Protein AF-W9N817-F1 (afdb_monomer)

InterPro domains:
  IPR001519 Ferritin [PTHR11431] (18-139)
  IPR008331 Ferritin/DPS domain [PF00210] (20-121)
  IPR009078 Ferritin-like superfamily [SSF47240] (18-137)
  IPR012347 Ferritin-like [G3DSA:1.20.1260.10] (14-142)

Foldseek 3Di:
DDDQPLCLVVPPVLQVVVVVVVVVVVVVVVCVVCVVVVHDDDDDDDDDDPDDDDSPPDQPQVVLVVVLVVLVVVLVVLVVVLVVCVVVVPVVSNCCSVVPPNVVSVLVNVQSVVVNVQSVVPVVDPDDSVSVSSVVCVVVSNGDPCSLVPDVVNVVVVVVVVVVVVVVVVVVVVVVVVVVVVVVVVVVVVVVVVVVVVVVVVVVPDDDDDDD

Mean predicted aligned error: 14.35 Å

Organism: NCBI:txid1080344

Structure (mmCIF, N/CA/C/O backbone):
data_AF-W9N817-F1
#
_entry.id   AF-W9N817-F1
#
loop_
_atom_site.group_PDB
_atom_site.id
_atom_site.type_symbol
_atom_site.label_atom_id
_atom_site.label_alt_id
_atom_site.label_comp_id
_atom_site.label_asym_id
_atom_site.label_entity_id
_atom_site.label_seq_id
_atom_site.pdbx_PDB_ins_code
_atom_site.Cartn_x
_atom_site.Cartn_y
_atom_site.Cartn_z
_atom_site.occupancy
_atom_site.B_iso_or_equiv
_atom_site.auth_seq_id
_atom_site.auth_comp_id
_atom_site.auth_asym_id
_atom_site.auth_atom_id
_atom_site.pdbx_PDB_model_num
ATOM 1 N N . MET A 1 1 ? 14.768 -18.503 -36.374 1.00 37.78 1 MET A N 1
ATOM 2 C CA . MET A 1 1 ? 14.848 -17.860 -35.049 1.00 37.78 1 MET A CA 1
ATOM 3 C C . MET A 1 1 ? 14.721 -16.367 -35.272 1.00 37.78 1 MET A C 1
ATOM 5 O O . MET A 1 1 ? 15.724 -15.686 -35.381 1.00 37.78 1 MET A O 1
ATOM 9 N N . ASP A 1 2 ? 13.498 -15.891 -35.444 1.00 36.94 2 ASP A N 1
ATOM 10 C CA . ASP A 1 2 ? 13.163 -14.476 -35.320 1.00 36.94 2 ASP A CA 1
ATOM 11 C C . ASP A 1 2 ? 11.687 -14.441 -34.934 1.00 36.94 2 ASP A C 1
ATOM 13 O O . ASP A 1 2 ? 10.840 -15.047 -35.583 1.00 36.94 2 ASP A O 1
ATOM 17 N N . GLY A 1 3 ? 11.443 -13.885 -33.770 1.00 35.62 3 GLY A N 1
ATOM 18 C CA . GLY A 1 3 ? 10.197 -13.912 -33.030 1.00 35.62 3 GLY A CA 1
ATOM 19 C C . GLY A 1 3 ? 10.442 -13.099 -31.778 1.00 35.62 3 GLY A C 1
ATOM 20 O O . GLY A 1 3 ? 10.272 -13.583 -30.662 1.00 35.62 3 GLY A O 1
ATOM 21 N N . THR A 1 4 ? 10.995 -11.903 -31.972 1.00 44.28 4 THR A N 1
ATOM 22 C CA . THR A 1 4 ? 11.094 -10.921 -30.909 1.00 44.28 4 THR A CA 1
ATOM 23 C C . THR A 1 4 ? 9.663 -10.510 -30.586 1.00 44.28 4 THR A C 1
ATOM 25 O O . THR A 1 4 ? 8.961 -9.887 -31.371 1.00 44.28 4 THR A O 1
ATOM 28 N N . ASP A 1 5 ? 9.174 -10.995 -29.451 1.00 39.75 5 ASP A N 1
ATOM 29 C CA . ASP A 1 5 ? 7.851 -10.690 -28.928 1.00 39.75 5 ASP A CA 1
ATOM 30 C C . ASP A 1 5 ? 7.821 -9.223 -28.473 1.00 39.75 5 ASP A C 1
ATOM 32 O O . ASP A 1 5 ? 7.910 -8.904 -27.289 1.00 39.75 5 ASP A O 1
ATOM 36 N N . HIS A 1 6 ? 7.707 -8.299 -29.429 1.00 42.03 6 HIS A N 1
ATOM 37 C CA . HIS A 1 6 ? 7.508 -6.865 -29.177 1.00 42.03 6 HIS A CA 1
ATOM 38 C C . HIS A 1 6 ? 6.173 -6.587 -28.453 1.00 42.03 6 HIS A C 1
ATOM 40 O O . HIS A 1 6 ? 5.865 -5.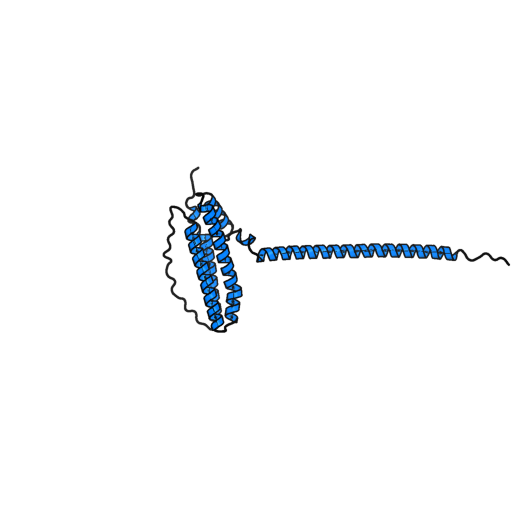454 -28.095 1.00 42.03 6 HIS A O 1
ATOM 46 N N . ARG A 1 7 ? 5.350 -7.624 -28.238 1.00 41.59 7 ARG A N 1
ATOM 47 C CA . ARG A 1 7 ? 4.047 -7.577 -27.571 1.00 41.59 7 ARG A CA 1
ATOM 48 C C . ARG A 1 7 ? 4.146 -7.794 -26.057 1.00 41.59 7 ARG A C 1
ATOM 50 O O . ARG A 1 7 ? 3.123 -7.695 -25.379 1.00 41.59 7 ARG A O 1
ATOM 57 N N . ALA A 1 8 ? 5.338 -8.064 -25.519 1.00 41.69 8 ALA A N 1
ATOM 58 C CA . ALA A 1 8 ? 5.533 -8.371 -24.104 1.00 41.69 8 ALA A CA 1
ATOM 59 C C . ALA A 1 8 ? 5.103 -7.217 -23.177 1.00 41.69 8 ALA A C 1
ATOM 61 O O . ALA A 1 8 ? 4.445 -7.469 -22.173 1.00 41.69 8 ALA A O 1
ATOM 62 N N . MET A 1 9 ? 5.338 -5.948 -23.536 1.00 46.12 9 MET A N 1
ATOM 63 C CA . MET A 1 9 ? 4.917 -4.828 -22.677 1.00 46.12 9 MET A CA 1
ATOM 64 C C . MET A 1 9 ? 3.449 -4.404 -22.855 1.00 46.12 9 MET A C 1
ATOM 66 O O . MET A 1 9 ? 2.878 -3.790 -21.958 1.00 46.12 9 MET A O 1
ATOM 70 N N . LYS A 1 10 ? 2.764 -4.859 -23.918 1.00 44.16 10 LYS A N 1
ATOM 71 C CA . LYS A 1 10 ? 1.292 -4.729 -24.035 1.00 44.16 10 LYS A CA 1
ATOM 72 C C . LYS A 1 10 ? 0.553 -5.514 -22.946 1.00 44.16 10 LYS A C 1
ATOM 74 O O . LYS A 1 10 ? -0.658 -5.390 -22.789 1.00 44.16 10 LYS A O 1
ATOM 79 N N . ARG A 1 11 ? 1.289 -6.346 -22.200 1.00 44.34 11 ARG A N 1
ATOM 80 C CA . ARG A 1 11 ? 0.821 -7.143 -21.075 1.00 44.34 11 ARG A CA 1
ATOM 81 C C . ARG A 1 11 ? 1.409 -6.688 -19.725 1.00 44.34 11 ARG A C 1
ATOM 83 O O . ARG A 1 11 ? 1.679 -7.536 -18.875 1.00 44.34 11 ARG A O 1
ATOM 90 N N . ALA A 1 12 ? 1.435 -5.380 -19.470 1.00 49.09 12 ALA A N 1
ATOM 91 C CA . ALA A 1 12 ? 1.447 -4.835 -18.109 1.00 49.09 12 ALA A CA 1
ATOM 92 C C . ALA A 1 12 ? 0.094 -4.873 -17.329 1.00 49.09 12 ALA A C 1
ATOM 94 O O . ALA A 1 12 ? 0.097 -4.434 -16.181 1.00 49.09 12 ALA A O 1
ATOM 95 N N . PRO A 1 13 ? -1.059 -5.420 -17.807 1.00 52.47 13 PRO A N 1
ATOM 96 C CA . PRO A 1 13 ? -2.324 -5.259 -17.108 1.00 52.47 13 PRO A CA 1
ATOM 97 C C . PRO A 1 13 ? -2.379 -6.093 -15.836 1.00 52.47 13 PRO A C 1
ATOM 99 O O . PRO A 1 13 ? -3.321 -5.943 -15.083 1.00 52.47 13 PRO A O 1
ATOM 102 N N . PHE A 1 14 ? -1.429 -6.997 -15.570 1.00 49.00 14 PHE A N 1
ATOM 103 C CA . PHE A 1 14 ? -1.553 -7.853 -14.395 1.00 49.00 14 PHE A CA 1
ATOM 104 C C . PHE A 1 14 ? -1.471 -7.047 -13.094 1.00 49.00 14 PHE A C 1
ATOM 106 O O . PHE A 1 14 ? -2.282 -7.247 -12.192 1.00 49.00 14 PHE A O 1
ATOM 113 N N . ARG A 1 15 ? -0.513 -6.118 -13.005 1.00 63.47 15 ARG A N 1
ATOM 114 C CA . ARG A 1 15 ? -0.383 -5.257 -11.829 1.00 63.47 15 ARG A CA 1
ATOM 115 C C . ARG A 1 15 ? -1.522 -4.241 -11.771 1.00 63.47 15 ARG A C 1
ATOM 117 O O . ARG A 1 15 ? -2.142 -4.108 -10.722 1.00 63.47 15 ARG A O 1
ATOM 124 N N . ASP A 1 16 ? -1.825 -3.584 -12.887 1.00 65.88 16 ASP A N 1
ATOM 125 C CA . ASP A 1 16 ? -2.821 -2.507 -12.916 1.00 65.88 16 ASP A CA 1
ATOM 126 C C . ASP A 1 16 ? -4.249 -3.031 -12.711 1.00 65.88 16 ASP A C 1
ATOM 128 O O . ASP A 1 16 ? -5.037 -2.417 -12.001 1.00 65.88 16 ASP A O 1
ATOM 132 N N . LEU A 1 17 ? -4.579 -4.214 -13.242 1.00 73.25 17 LEU A N 1
ATOM 133 C CA . LEU A 1 17 ? -5.870 -4.867 -13.008 1.00 73.25 17 LEU A CA 1
ATOM 134 C C . LEU A 1 17 ? -6.023 -5.283 -11.545 1.00 73.25 17 LEU A C 1
ATOM 136 O O . LEU A 1 17 ? -7.103 -5.150 -10.975 1.00 73.25 17 LEU A O 1
ATOM 140 N N . ARG A 1 18 ? -4.945 -5.773 -10.929 1.00 77.56 18 ARG A N 1
ATOM 141 C CA . ARG A 1 18 ? -4.950 -6.105 -9.507 1.00 77.56 18 ARG A CA 1
ATOM 142 C C . ARG A 1 18 ? -5.107 -4.853 -8.644 1.00 77.56 18 ARG A C 1
ATOM 144 O O . ARG A 1 18 ? -5.960 -4.856 -7.765 1.00 77.56 18 ARG A O 1
ATOM 151 N N . SER A 1 19 ? -4.330 -3.802 -8.907 1.00 79.38 19 SER A N 1
ATOM 152 C CA . SER A 1 19 ? -4.440 -2.523 -8.191 1.00 79.38 19 SER A CA 1
ATOM 153 C C . SER A 1 19 ? -5.853 -1.942 -8.331 1.00 79.38 19 SER A C 1
ATOM 155 O O . SER A 1 19 ? -6.476 -1.596 -7.331 1.00 79.38 19 SER A O 1
ATOM 157 N N . ALA A 1 20 ? -6.441 -1.980 -9.532 1.00 83.50 20 ALA A N 1
ATOM 158 C CA . ALA A 1 20 ? -7.824 -1.555 -9.750 1.00 83.50 20 ALA A CA 1
ATOM 159 C C . ALA A 1 20 ? -8.846 -2.382 -8.944 1.00 83.50 20 ALA A C 1
ATOM 161 O O . ALA A 1 20 ? -9.799 -1.828 -8.397 1.00 83.50 20 ALA A O 1
ATOM 162 N N . GLN A 1 21 ? -8.658 -3.703 -8.839 1.00 86.62 21 GLN A N 1
ATOM 163 C CA . GLN A 1 21 ? -9.510 -4.567 -8.012 1.00 86.62 21 GLN A CA 1
ATOM 164 C C . GLN A 1 21 ? -9.357 -4.275 -6.515 1.00 86.62 21 GLN A C 1
ATOM 166 O O . GLN A 1 21 ? -10.354 -4.251 -5.794 1.00 86.62 21 GLN A O 1
ATOM 171 N N . GLU A 1 22 ? -8.129 -4.049 -6.046 1.00 85.94 22 GLU A N 1
ATOM 172 C CA . GLU A 1 22 ? -7.847 -3.693 -4.654 1.00 85.94 22 GLU A CA 1
ATOM 173 C C . GLU A 1 22 ? -8.463 -2.331 -4.300 1.00 85.94 22 GLU A C 1
ATOM 175 O O . GLU A 1 22 ? -9.161 -2.235 -3.291 1.00 85.94 22 GLU A O 1
ATOM 180 N N . ALA A 1 23 ? -8.320 -1.325 -5.167 1.00 86.50 23 ALA A N 1
ATOM 181 C CA . ALA A 1 23 ? -8.936 -0.008 -4.998 1.00 86.50 23 ALA A CA 1
ATOM 182 C C . ALA A 1 23 ? -10.474 -0.078 -4.994 1.00 86.50 23 ALA A C 1
ATOM 184 O O . ALA A 1 23 ? -11.136 0.585 -4.194 1.00 86.50 23 ALA A O 1
ATOM 185 N N . PHE A 1 24 ? -11.068 -0.924 -5.841 1.00 89.44 24 PHE A N 1
ATOM 186 C CA . PHE A 1 24 ? -12.516 -1.147 -5.834 1.00 89.44 24 PHE A CA 1
ATOM 187 C C . PHE A 1 24 ? -12.995 -1.811 -4.532 1.00 89.44 24 PHE A C 1
ATOM 189 O O . PHE A 1 24 ? -14.037 -1.438 -3.981 1.00 89.44 24 PHE A O 1
ATOM 196 N N . ALA A 1 25 ? -12.233 -2.776 -4.009 1.00 91.06 25 ALA A N 1
ATOM 197 C CA . ALA A 1 25 ? -12.526 -3.408 -2.725 1.00 91.06 25 ALA A CA 1
ATOM 198 C C . ALA A 1 25 ? -12.425 -2.407 -1.561 1.00 91.06 25 ALA A C 1
ATOM 200 O O . ALA A 1 25 ? -13.275 -2.421 -0.667 1.00 91.06 25 ALA A O 1
ATOM 201 N N . ASP A 1 26 ? -11.440 -1.510 -1.595 1.00 90.50 26 ASP A N 1
ATOM 202 C CA . ASP A 1 26 ? -11.276 -0.438 -0.612 1.00 90.50 26 ASP A CA 1
ATOM 203 C C . ASP A 1 26 ? -12.435 0.566 -0.657 1.00 90.50 26 ASP A C 1
ATOM 205 O O . ASP A 1 26 ? -13.009 0.890 0.385 1.00 90.50 26 ASP A O 1
ATOM 209 N N . ALA A 1 27 ? -12.850 0.990 -1.855 1.00 90.06 27 ALA A N 1
ATOM 210 C CA . ALA A 1 27 ? -14.002 1.872 -2.042 1.00 90.06 27 ALA A CA 1
ATOM 211 C C . ALA A 1 27 ? -15.302 1.236 -1.517 1.00 90.06 27 ALA A C 1
ATOM 213 O O . ALA A 1 27 ? -16.057 1.868 -0.776 1.00 90.06 27 ALA A O 1
ATOM 214 N N . THR A 1 28 ? -15.526 -0.045 -1.827 1.00 91.38 28 THR A N 1
ATOM 215 C CA . THR A 1 28 ? -16.683 -0.813 -1.330 1.00 91.38 28 THR A CA 1
ATOM 216 C C . THR A 1 28 ? -16.667 -0.923 0.198 1.00 91.38 28 THR A C 1
ATOM 218 O O . THR A 1 28 ? -17.709 -0.867 0.863 1.00 91.38 28 THR A O 1
ATOM 221 N N . TRP A 1 29 ? -15.476 -1.073 0.782 1.00 93.12 29 TRP A N 1
ATOM 222 C CA . TRP A 1 29 ? -15.321 -1.121 2.228 1.00 93.12 29 TRP A CA 1
ATOM 223 C C . TRP A 1 29 ? -15.640 0.229 2.880 1.00 93.12 29 TRP A C 1
ATOM 225 O O . TRP A 1 29 ? -16.382 0.258 3.861 1.00 93.12 29 TRP A O 1
ATOM 235 N N . LEU A 1 30 ? -15.142 1.336 2.320 1.00 90.31 30 LEU A N 1
ATOM 236 C CA . LEU A 1 30 ? -15.435 2.692 2.800 1.00 90.31 30 LEU A CA 1
ATOM 237 C C . LEU A 1 30 ? -16.928 3.018 2.712 1.00 90.31 30 LEU A C 1
ATOM 239 O O . LEU A 1 30 ? -17.492 3.576 3.652 1.00 90.31 30 LEU A O 1
ATOM 243 N N . GLU A 1 31 ? -17.593 2.613 1.629 1.00 91.88 31 GLU A N 1
ATOM 244 C CA . GLU A 1 31 ? -19.045 2.741 1.500 1.00 91.88 31 GLU A CA 1
ATOM 245 C C . GLU A 1 31 ? -19.779 1.952 2.594 1.00 91.88 31 GLU A C 1
ATOM 247 O O . GLU A 1 31 ? -20.669 2.483 3.263 1.00 91.88 31 GLU A O 1
ATOM 252 N N . SER A 1 32 ? -19.368 0.705 2.834 1.00 91.62 32 SER A N 1
ATOM 253 C CA . SER A 1 32 ? -19.947 -0.131 3.891 1.00 91.62 32 SER A CA 1
ATOM 254 C C . SER A 1 32 ? -19.734 0.479 5.279 1.00 91.62 32 SER A C 1
ATOM 256 O O . SER A 1 32 ? -20.653 0.479 6.099 1.00 91.62 32 SER A O 1
ATOM 258 N N . TYR A 1 33 ? -18.549 1.035 5.540 1.00 91.69 33 TYR A N 1
ATOM 259 C CA . TYR A 1 33 ? -18.232 1.723 6.790 1.00 91.69 33 TYR A CA 1
ATOM 260 C C . TYR A 1 33 ? -19.098 2.976 6.980 1.00 91.69 33 TYR A C 1
ATOM 262 O O . TYR A 1 33 ? -19.667 3.188 8.053 1.00 91.69 33 TYR A O 1
ATOM 270 N N . LEU A 1 34 ? -19.285 3.768 5.921 1.00 91.25 34 LEU A N 1
ATOM 271 C CA . LEU A 1 34 ? -20.158 4.939 5.946 1.00 91.25 34 LEU A CA 1
ATOM 272 C C . LEU A 1 34 ? -21.608 4.557 6.281 1.00 91.25 34 LEU A C 1
ATOM 274 O O . LEU A 1 34 ? -22.234 5.207 7.120 1.00 91.25 34 LEU A O 1
ATOM 278 N N . VAL A 1 35 ? -22.129 3.484 5.675 1.00 91.31 35 VAL A N 1
ATOM 279 C CA . VAL A 1 35 ? -23.482 2.970 5.954 1.00 91.31 35 VAL A CA 1
ATOM 280 C C . VAL A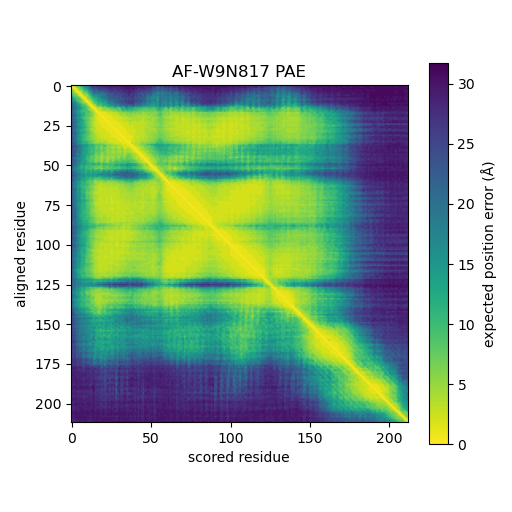 1 35 ? -23.604 2.462 7.394 1.00 91.31 35 VAL A C 1
ATOM 282 O O . VAL A 1 35 ? -24.600 2.753 8.056 1.00 91.31 35 VAL A O 1
ATOM 285 N N . GLN A 1 36 ? -22.589 1.767 7.921 1.00 90.88 36 GLN A N 1
ATOM 286 C CA . GLN A 1 36 ? -22.569 1.305 9.318 1.00 90.88 36 GLN A CA 1
ATOM 287 C C . GLN A 1 36 ? -22.657 2.463 10.321 1.00 90.88 36 GLN A C 1
ATOM 289 O O . GLN A 1 36 ? -23.290 2.329 11.366 1.00 90.88 36 GLN A O 1
ATOM 294 N N . ARG A 1 37 ? -22.066 3.617 9.992 1.00 89.31 37 ARG A N 1
ATOM 295 C CA . ARG A 1 37 ? -22.121 4.841 10.807 1.00 89.31 37 ARG A CA 1
ATOM 296 C C . ARG A 1 37 ? -23.409 5.654 10.604 1.00 89.31 37 ARG A C 1
ATOM 298 O O . ARG A 1 37 ? -23.563 6.708 11.212 1.00 89.31 37 ARG A O 1
ATOM 305 N N . GLY A 1 38 ? -24.341 5.176 9.773 1.00 89.50 38 GLY A N 1
ATOM 306 C CA . GLY A 1 38 ? -25.606 5.852 9.466 1.00 89.50 38 GLY A CA 1
ATOM 307 C C . GLY A 1 38 ? -25.492 6.956 8.408 1.00 89.50 38 GLY A C 1
ATOM 308 O O . GLY A 1 38 ? -26.430 7.735 8.227 1.00 89.50 38 GLY A O 1
ATOM 309 N N . GLY A 1 39 ? -24.357 7.039 7.709 1.00 88.69 39 GLY A N 1
ATOM 310 C CA . GLY A 1 39 ? -24.146 7.952 6.593 1.00 88.69 39 GLY A CA 1
ATOM 311 C C . GLY A 1 39 ? -24.829 7.486 5.305 1.00 88.69 39 GLY A C 1
ATOM 312 O O . GLY A 1 39 ? -25.321 6.363 5.187 1.00 88.69 39 GLY A O 1
ATOM 313 N N . ARG A 1 40 ? -24.850 8.367 4.300 1.00 87.56 40 ARG A N 1
ATOM 314 C CA . ARG A 1 40 ? -25.383 8.073 2.962 1.00 87.56 40 ARG A CA 1
ATOM 315 C C . ARG A 1 40 ? -24.282 8.223 1.920 1.00 87.56 40 ARG A C 1
ATOM 317 O O . ARG A 1 40 ? -23.754 9.321 1.757 1.00 87.56 40 ARG A O 1
ATOM 324 N N . SER A 1 41 ? -23.995 7.139 1.205 1.00 83.81 41 SER A N 1
ATOM 325 C CA . SER A 1 41 ? -23.103 7.147 0.045 1.00 83.81 41 SER A CA 1
ATOM 326 C C . SER A 1 41 ? -23.709 7.978 -1.088 1.00 83.81 41 SER A C 1
ATOM 328 O O . SER A 1 41 ? -24.908 7.888 -1.372 1.00 83.81 41 SER A O 1
ATOM 330 N N . LYS A 1 42 ? -22.886 8.828 -1.701 1.00 86.94 42 LYS A N 1
ATOM 331 C CA . LYS A 1 42 ? -23.217 9.603 -2.900 1.00 86.94 42 LYS A CA 1
ATOM 332 C C . LYS A 1 42 ? -22.078 9.405 -3.900 1.00 86.94 42 LYS A C 1
ATOM 334 O O . LYS A 1 42 ? -21.163 10.228 -3.911 1.00 86.94 42 LYS A O 1
ATOM 339 N N . PRO A 1 43 ? -22.086 8.308 -4.675 1.00 83.62 43 PRO A N 1
ATOM 340 C CA . PRO A 1 43 ? -21.056 8.080 -5.676 1.00 83.62 43 PRO A CA 1
ATOM 341 C C . PRO A 1 43 ? -21.081 9.215 -6.705 1.00 83.62 43 PRO A C 1
ATOM 343 O O . PRO A 1 43 ? -22.147 9.618 -7.173 1.00 83.62 43 PRO A O 1
ATOM 346 N N . SER A 1 44 ? -19.906 9.759 -7.004 1.00 86.25 44 SER A N 1
ATOM 347 C CA . SER A 1 44 ? -19.699 10.743 -8.064 1.00 86.25 44 SER A CA 1
ATOM 348 C C . SER A 1 44 ? -19.362 10.046 -9.377 1.00 86.25 44 SER A C 1
ATOM 350 O O . SER A 1 44 ? -18.764 8.970 -9.370 1.00 86.25 44 SER A O 1
ATOM 352 N N . ASP A 1 45 ? -19.693 10.683 -10.498 1.00 88.88 45 ASP A N 1
ATOM 353 C CA . ASP A 1 45 ? -19.323 10.177 -11.819 1.00 88.88 45 ASP A CA 1
ATOM 354 C C . ASP A 1 45 ? -17.796 10.099 -11.968 1.00 88.88 45 ASP A C 1
ATOM 356 O O . ASP A 1 45 ? -17.072 11.032 -11.610 1.00 88.88 45 ASP A O 1
ATOM 360 N N . ILE A 1 46 ? -17.313 8.979 -12.510 1.00 85.94 46 ILE A N 1
ATOM 361 C CA . ILE A 1 46 ? -15.895 8.751 -12.808 1.00 85.94 46 ILE A CA 1
ATOM 362 C C . ILE A 1 46 ? -15.700 8.967 -14.315 1.00 85.94 46 ILE A C 1
ATOM 364 O O . ILE A 1 46 ? -16.274 8.211 -15.104 1.00 85.94 46 ILE A O 1
ATOM 368 N N . PRO A 1 47 ? -14.931 9.985 -14.743 1.00 86.62 47 PRO A N 1
ATOM 369 C CA . PRO A 1 47 ? -14.674 10.216 -16.159 1.00 86.62 47 PRO A CA 1
ATOM 370 C C . PRO A 1 47 ? -13.814 9.093 -16.750 1.00 86.62 47 PRO A C 1
ATOM 372 O O . PRO A 1 47 ? -12.998 8.480 -16.057 1.00 86.62 47 PRO A O 1
ATOM 375 N N . ALA A 1 48 ? -13.982 8.839 -18.049 1.00 83.19 48 ALA A N 1
ATOM 376 C CA . ALA A 1 48 ? -13.109 7.918 -18.764 1.00 83.19 48 ALA A CA 1
ATOM 377 C C . ALA A 1 48 ? -11.660 8.452 -18.752 1.00 83.19 48 ALA A C 1
ATOM 379 O O . ALA A 1 48 ? -11.458 9.651 -18.954 1.00 83.19 48 ALA A O 1
ATOM 380 N N . PRO A 1 49 ? -10.651 7.599 -18.500 1.00 78.88 49 PRO A N 1
ATOM 381 C CA . PRO A 1 49 ? -9.260 8.031 -18.515 1.00 78.88 49 PRO A CA 1
ATOM 382 C C . PRO A 1 49 ? -8.772 8.242 -19.958 1.00 78.88 49 PRO A C 1
ATOM 384 O O . PRO A 1 49 ? -8.681 7.285 -20.723 1.00 78.88 49 PRO A O 1
ATOM 387 N N . ASP A 1 50 ? -8.389 9.472 -20.308 1.00 75.31 50 ASP A N 1
ATOM 388 C CA . ASP A 1 50 ? -7.835 9.849 -21.626 1.00 75.31 50 ASP A CA 1
ATOM 389 C C . ASP A 1 50 ? -6.319 9.571 -21.735 1.00 75.31 50 ASP A C 1
ATOM 391 O O . ASP A 1 50 ? -5.542 10.391 -22.227 1.00 75.31 50 ASP A O 1
ATOM 395 N N . ILE A 1 51 ? -5.858 8.433 -21.211 1.00 74.69 51 ILE A N 1
ATOM 396 C CA . ILE A 1 51 ? -4.427 8.108 -21.157 1.00 74.69 51 ILE A CA 1
ATOM 397 C C . ILE A 1 51 ? -4.097 7.057 -22.216 1.00 74.69 51 ILE A C 1
ATOM 399 O O . ILE A 1 51 ? -4.454 5.887 -22.077 1.00 74.69 51 ILE A O 1
ATOM 403 N N . GLU A 1 52 ? -3.351 7.468 -23.240 1.00 75.44 52 GLU A N 1
ATOM 404 C CA . GLU A 1 52 ? -2.730 6.571 -24.216 1.00 75.44 52 GLU A CA 1
ATOM 405 C C . GLU A 1 52 ? -1.212 6.548 -24.018 1.00 75.44 52 GLU A C 1
ATOM 407 O O . GLU A 1 52 ? -0.554 7.588 -23.962 1.00 75.44 52 GLU A O 1
ATOM 412 N N . TRP A 1 53 ? -0.646 5.346 -23.917 1.00 76.12 53 TRP A N 1
ATOM 413 C CA . TRP A 1 53 ? 0.798 5.157 -23.814 1.00 76.12 53 TRP A CA 1
ATOM 414 C C . TRP A 1 53 ? 1.382 4.888 -25.208 1.00 76.12 53 TRP A C 1
ATOM 416 O O . TRP A 1 53 ? 0.918 3.960 -25.873 1.00 76.12 53 TRP A O 1
ATOM 426 N N . PRO A 1 54 ? 2.375 5.670 -25.674 1.00 68.81 54 PRO A N 1
ATOM 427 C CA . PRO A 1 54 ? 2.961 5.478 -26.996 1.00 68.81 54 PRO A CA 1
ATOM 428 C C . PRO A 1 54 ? 3.696 4.135 -27.088 1.00 68.81 54 PRO A C 1
ATOM 430 O O . PRO A 1 54 ? 4.483 3.779 -26.211 1.00 68.81 54 PRO A O 1
ATOM 433 N N . ASP A 1 55 ? 3.444 3.405 -28.176 1.00 64.06 55 ASP A N 1
ATOM 434 C CA . ASP A 1 55 ? 4.031 2.082 -28.431 1.00 64.06 55 ASP A CA 1
ATOM 435 C C . ASP A 1 55 ? 5.506 2.169 -28.888 1.00 64.06 55 ASP A C 1
ATOM 437 O O . ASP A 1 55 ? 6.258 1.220 -28.682 1.00 64.06 55 ASP A O 1
ATOM 441 N N . ASP A 1 56 ? 5.943 3.298 -29.468 1.00 58.75 56 ASP A N 1
ATOM 442 C CA . ASP A 1 56 ? 7.278 3.464 -30.057 1.00 58.75 56 ASP A CA 1
ATOM 443 C C . ASP A 1 56 ? 7.888 4.853 -29.766 1.00 58.75 56 ASP A C 1
ATOM 445 O O . ASP A 1 56 ? 7.338 5.865 -30.211 1.00 58.75 56 ASP A O 1
ATOM 449 N N . PRO A 1 57 ? 9.059 4.940 -29.099 1.00 61.31 57 PRO A N 1
ATOM 450 C CA . PRO A 1 57 ? 9.763 3.870 -28.388 1.00 61.31 57 PRO A CA 1
ATOM 451 C C . PRO A 1 57 ? 9.039 3.475 -27.090 1.00 61.31 57 PRO A C 1
ATOM 453 O O . PRO A 1 57 ? 8.548 4.335 -26.364 1.00 61.31 57 PRO A O 1
ATOM 456 N N . VAL A 1 58 ? 9.042 2.176 -26.769 1.00 64.56 58 VAL A N 1
ATOM 457 C CA .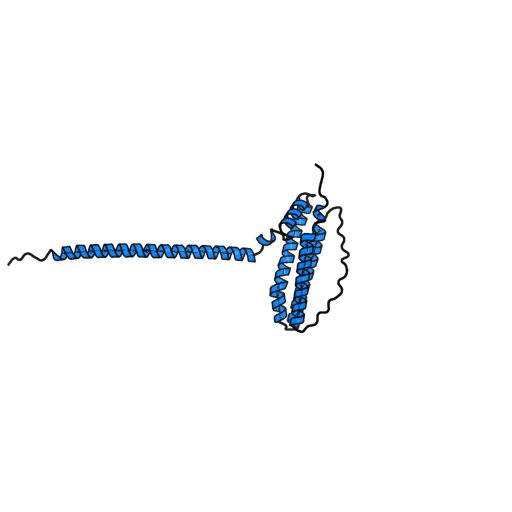 VAL A 1 58 ? 8.515 1.640 -25.503 1.00 64.56 58 VAL A CA 1
ATOM 458 C C . VAL A 1 58 ? 9.270 2.255 -24.319 1.00 64.56 58 VAL A C 1
ATOM 460 O O . VAL A 1 58 ? 10.381 1.829 -23.994 1.00 64.56 58 VAL A O 1
ATOM 463 N N . ASP A 1 59 ? 8.662 3.245 -23.664 1.00 69.12 59 ASP A N 1
ATOM 464 C CA . ASP A 1 59 ? 9.170 3.830 -22.424 1.00 69.12 59 ASP A CA 1
ATOM 465 C C . ASP A 1 59 ? 8.408 3.260 -21.211 1.00 69.12 59 ASP A C 1
ATOM 467 O O . ASP A 1 59 ? 7.255 3.626 -20.974 1.00 69.12 59 ASP A O 1
ATOM 471 N N . PRO A 1 60 ? 9.023 2.369 -20.407 1.00 72.50 60 PRO A N 1
ATOM 472 C CA . PRO A 1 60 ? 8.407 1.834 -19.192 1.00 72.50 60 PRO A CA 1
ATOM 473 C C . PRO A 1 60 ? 8.373 2.833 -18.036 1.00 72.50 60 PRO A C 1
ATOM 475 O O . PRO A 1 60 ? 7.741 2.560 -17.016 1.00 72.50 60 PRO A O 1
ATOM 478 N N . VAL A 1 61 ? 9.064 3.969 -18.153 1.00 79.69 61 VAL A N 1
ATOM 479 C CA . VAL A 1 61 ? 9.181 4.944 -17.068 1.00 79.69 61 VAL A CA 1
ATOM 480 C C . VAL A 1 61 ? 7.914 5.786 -16.952 1.00 79.69 61 VAL A C 1
ATOM 482 O O . VAL A 1 61 ? 7.431 5.959 -15.836 1.00 79.69 61 VAL A O 1
ATOM 485 N N . GLN A 1 62 ? 7.345 6.267 -18.064 1.00 81.75 62 GLN A N 1
ATOM 486 C CA . GLN A 1 62 ? 6.151 7.130 -18.030 1.00 81.75 62 GLN A CA 1
ATOM 487 C C . GLN A 1 62 ? 4.928 6.460 -17.378 1.00 81.75 62 GLN A C 1
ATOM 489 O O . GLN A 1 62 ? 4.358 7.070 -16.470 1.00 81.75 62 GLN A O 1
ATOM 494 N N . PRO A 1 63 ? 4.548 5.213 -17.732 1.00 81.81 63 PRO A N 1
ATOM 495 C CA . PRO A 1 63 ? 3.381 4.567 -17.131 1.00 81.81 63 PRO A CA 1
ATOM 496 C C . PRO A 1 63 ? 3.555 4.330 -15.630 1.00 81.81 63 PRO A C 1
ATOM 498 O O . PRO A 1 63 ? 2.666 4.628 -14.835 1.00 81.81 63 PRO A O 1
ATOM 501 N N . VAL A 1 64 ? 4.737 3.857 -15.220 1.00 83.44 64 VAL A N 1
ATOM 502 C CA . VAL A 1 64 ? 5.048 3.595 -13.806 1.00 83.44 64 VAL A CA 1
ATOM 503 C C . VAL A 1 64 ? 5.134 4.898 -13.008 1.00 83.44 64 VAL A C 1
ATOM 505 O O . VAL A 1 64 ? 4.712 4.948 -11.855 1.00 83.44 64 VAL A O 1
ATOM 508 N N . TYR A 1 65 ? 5.640 5.974 -13.614 1.00 87.12 65 TYR A N 1
ATOM 509 C CA . TYR A 1 65 ? 5.664 7.292 -12.989 1.00 87.12 65 TYR A CA 1
ATOM 510 C C . TYR A 1 65 ? 4.255 7.854 -12.786 1.00 87.12 65 TYR A C 1
ATOM 512 O O . TYR A 1 65 ? 3.961 8.346 -11.699 1.00 87.12 65 TYR A O 1
ATOM 520 N N . ALA A 1 66 ? 3.375 7.756 -13.784 1.00 87.38 66 ALA A N 1
ATOM 521 C CA . ALA A 1 66 ? 1.988 8.194 -13.645 1.00 87.38 66 ALA A CA 1
ATOM 522 C C . ALA A 1 66 ? 1.239 7.383 -12.582 1.00 87.38 66 ALA A C 1
ATOM 524 O O . ALA A 1 66 ? 0.559 7.962 -11.737 1.00 87.38 66 ALA A O 1
ATOM 525 N N . ALA A 1 67 ? 1.442 6.064 -12.549 1.00 86.06 67 ALA A N 1
ATOM 526 C CA . ALA A 1 67 ? 0.893 5.221 -11.496 1.00 86.06 67 ALA A CA 1
ATOM 527 C C . ALA A 1 67 ? 1.408 5.651 -10.106 1.00 86.06 67 ALA A C 1
ATOM 529 O O . ALA A 1 67 ? 0.616 5.795 -9.183 1.00 86.06 67 ALA A O 1
ATOM 530 N N . LEU A 1 68 ? 2.702 5.975 -9.962 1.00 89.38 68 LEU A N 1
ATOM 531 C CA . LEU A 1 68 ? 3.257 6.525 -8.715 1.00 89.38 68 LEU A CA 1
ATOM 532 C C . LEU A 1 68 ? 2.612 7.850 -8.296 1.00 89.38 68 LEU A C 1
ATOM 534 O O . LEU A 1 68 ? 2.429 8.076 -7.101 1.00 89.38 68 LEU A O 1
ATOM 538 N N . GLN A 1 69 ? 2.301 8.738 -9.243 1.00 90.69 69 GLN A N 1
ATOM 539 C CA . GLN A 1 69 ? 1.613 9.991 -8.922 1.00 90.69 69 GLN A CA 1
ATOM 540 C C . GLN A 1 69 ? 0.188 9.741 -8.427 1.00 90.69 69 GLN A C 1
ATOM 542 O O . GLN A 1 69 ? -0.231 10.395 -7.476 1.00 90.69 69 GLN A O 1
ATOM 547 N N . ASN A 1 70 ? -0.518 8.768 -9.007 1.00 89.00 70 ASN A N 1
ATOM 548 C CA . ASN A 1 70 ? -1.854 8.392 -8.548 1.00 89.00 70 ASN A CA 1
ATOM 549 C C . ASN A 1 70 ? -1.820 7.866 -7.105 1.00 89.00 70 ASN A C 1
ATOM 551 O O . ASN A 1 70 ? -2.567 8.371 -6.273 1.00 89.00 70 ASN A O 1
ATOM 555 N N . GLU A 1 71 ? -0.904 6.946 -6.777 1.00 90.31 71 GLU A N 1
ATOM 556 C CA . GLU A 1 71 ? -0.780 6.414 -5.405 1.00 90.31 71 GLU A CA 1
ATOM 557 C C . GLU A 1 71 ? -0.412 7.512 -4.391 1.00 90.31 71 GLU A C 1
ATOM 559 O O . GLU A 1 71 ? -0.921 7.551 -3.272 1.00 90.31 71 GLU A O 1
ATOM 564 N N . LYS A 1 72 ? 0.443 8.466 -4.785 1.00 92.69 72 LYS A N 1
ATOM 565 C CA . LYS A 1 72 ? 0.754 9.633 -3.944 1.00 92.69 72 LYS A CA 1
ATOM 566 C C . LYS A 1 72 ? -0.457 10.534 -3.732 1.00 92.69 72 LYS A C 1
ATOM 568 O O . LYS A 1 72 ? -0.667 10.989 -2.613 1.00 92.69 72 LYS A O 1
ATOM 573 N N . GLY A 1 73 ? -1.244 10.774 -4.780 1.00 93.25 73 GLY A N 1
ATOM 574 C CA . GLY A 1 73 ? -2.488 11.534 -4.683 1.00 93.25 73 GLY A CA 1
ATOM 575 C C . GLY A 1 73 ? -3.474 10.881 -3.714 1.00 93.25 73 GLY A C 1
ATOM 576 O O . GLY A 1 73 ? -4.011 11.561 -2.844 1.00 93.25 73 GLY A O 1
ATOM 577 N N . ILE A 1 74 ? -3.625 9.555 -3.789 1.00 91.62 74 ILE A N 1
ATOM 578 C CA . ILE A 1 74 ? -4.461 8.782 -2.859 1.00 91.62 74 ILE A CA 1
ATOM 579 C C . ILE A 1 74 ? -3.951 8.932 -1.420 1.00 91.62 74 ILE A C 1
ATOM 581 O O . ILE A 1 74 ? -4.741 9.203 -0.515 1.00 91.62 74 ILE A O 1
ATOM 585 N N . LEU A 1 75 ? -2.639 8.820 -1.192 1.00 93.06 75 LEU A N 1
ATOM 586 C CA . LEU A 1 75 ? -2.052 9.002 0.139 1.00 93.06 75 LEU A CA 1
ATOM 587 C C . LEU A 1 75 ? -2.294 10.420 0.692 1.00 93.06 75 LEU A C 1
ATOM 589 O O . LEU A 1 75 ? -2.644 10.581 1.862 1.00 93.06 75 LEU A O 1
ATOM 593 N N . GLU A 1 76 ? -2.144 11.454 -0.138 1.00 94.81 76 GLU A N 1
ATOM 5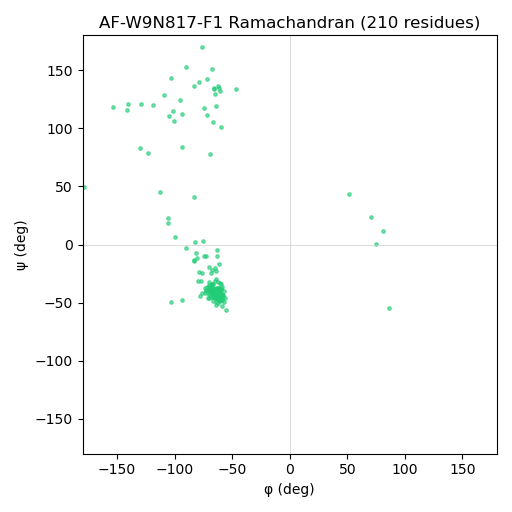94 C CA . GLU A 1 76 ? -2.458 12.835 0.245 1.00 94.81 76 GLU A CA 1
ATOM 595 C C . GLU A 1 76 ? -3.943 13.014 0.585 1.00 94.81 76 GLU A C 1
ATOM 597 O O . GLU A 1 76 ? -4.276 13.680 1.570 1.00 94.81 76 GLU A O 1
ATOM 602 N N . ASP A 1 77 ? -4.839 12.402 -0.187 1.00 93.75 77 ASP A N 1
ATOM 603 C CA . ASP A 1 77 ? -6.278 12.450 0.065 1.00 93.75 77 ASP A CA 1
ATOM 604 C C . ASP A 1 77 ? -6.666 11.701 1.349 1.00 93.75 77 ASP A C 1
ATOM 606 O O . ASP A 1 77 ? -7.513 12.187 2.103 1.00 93.75 77 ASP A O 1
ATOM 610 N N . LEU A 1 78 ? -5.989 10.596 1.684 1.00 93.00 78 LEU A N 1
ATOM 611 C CA . LEU A 1 78 ? -6.142 9.929 2.982 1.00 93.00 78 LEU A CA 1
ATOM 612 C C . LEU A 1 78 ? -5.693 10.821 4.143 1.00 93.00 78 LEU A C 1
ATOM 614 O O . LEU A 1 78 ? -6.391 10.903 5.155 1.00 93.00 78 LEU A O 1
ATOM 618 N N . HIS A 1 79 ? -4.579 11.546 4.001 1.00 93.44 79 HIS A N 1
ATOM 619 C CA . HIS A 1 79 ? -4.158 12.522 5.009 1.00 93.44 79 HIS A CA 1
ATOM 620 C C . HIS A 1 79 ? -5.171 13.665 5.166 1.00 93.44 79 HIS A C 1
ATOM 622 O O . HIS A 1 79 ? -5.461 14.083 6.289 1.00 93.44 79 HIS A O 1
ATOM 628 N N . ARG A 1 80 ? -5.755 14.153 4.063 1.00 94.06 80 ARG A N 1
ATOM 629 C CA . ARG A 1 80 ? -6.829 15.162 4.106 1.00 94.06 80 ARG A CA 1
ATOM 630 C C . ARG A 1 80 ? -8.078 14.627 4.802 1.00 94.06 80 ARG A C 1
ATOM 632 O O . ARG A 1 80 ? -8.689 15.362 5.578 1.00 94.06 80 ARG A O 1
ATOM 639 N N . LEU A 1 81 ? -8.438 13.367 4.556 1.00 91.25 81 LEU A N 1
ATOM 640 C CA . LEU A 1 81 ? -9.561 12.703 5.213 1.00 91.25 81 LEU A CA 1
ATOM 641 C C . LEU A 1 81 ? -9.316 12.549 6.720 1.00 91.25 81 LEU A C 1
ATOM 643 O O . LEU A 1 81 ? -10.202 12.865 7.511 1.00 91.25 81 LEU A O 1
ATOM 647 N N . CYS A 1 82 ? -8.107 12.151 7.117 1.00 92.19 82 CYS A N 1
ATOM 648 C CA . CYS A 1 82 ? -7.703 12.057 8.519 1.00 92.19 82 CYS A CA 1
ATOM 649 C C . CYS A 1 82 ? -7.790 13.424 9.220 1.00 92.19 82 CYS A C 1
ATOM 651 O O . CYS A 1 82 ? -8.443 13.558 10.251 1.00 92.19 82 CYS A O 1
ATOM 653 N N . ALA A 1 83 ? -7.257 14.480 8.597 1.00 93.00 83 ALA A N 1
ATOM 654 C CA . ALA A 1 83 ? -7.348 15.842 9.124 1.00 93.00 83 ALA A CA 1
ATOM 655 C C . ALA A 1 83 ? -8.798 16.365 9.200 1.00 93.00 83 ALA A C 1
ATOM 657 O O . ALA A 1 83 ? -9.119 17.214 10.035 1.00 93.00 83 ALA A O 1
ATOM 658 N N . ALA A 1 84 ? -9.691 15.904 8.318 1.00 92.94 84 ALA A N 1
ATOM 659 C CA . ALA A 1 84 ? -11.116 16.218 8.395 1.00 92.94 84 ALA A CA 1
ATOM 660 C C . ALA A 1 84 ? -11.806 15.469 9.550 1.00 92.94 84 ALA A C 1
ATOM 662 O O . ALA A 1 84 ? -12.639 16.066 10.235 1.00 92.94 84 ALA A O 1
ATOM 663 N N . ALA A 1 85 ? -11.437 14.207 9.792 1.00 90.81 85 ALA A N 1
ATOM 664 C CA . ALA A 1 85 ? -11.927 13.405 10.914 1.00 90.81 85 ALA A CA 1
ATOM 665 C C . ALA A 1 85 ? -11.496 13.993 12.269 1.00 90.81 85 ALA A C 1
ATOM 667 O O . ALA A 1 85 ? -12.337 14.161 13.153 1.00 90.81 85 ALA A O 1
ATOM 668 N N . GLU A 1 86 ? -10.232 14.412 12.388 1.00 92.44 86 GLU A N 1
ATOM 669 C CA . GLU A 1 86 ? -9.684 15.071 13.582 1.00 92.44 86 GLU A CA 1
ATOM 670 C C . GLU A 1 86 ? -10.454 16.362 13.906 1.00 92.44 86 GLU A C 1
ATOM 672 O O . GLU A 1 86 ? -10.910 16.570 15.030 1.00 92.44 86 GLU A O 1
ATOM 677 N N . LYS A 1 87 ? -10.703 17.209 12.895 1.00 94.12 87 LYS A N 1
ATOM 678 C CA . LYS A 1 87 ? -11.500 18.442 13.054 1.00 94.12 87 LYS A CA 1
ATOM 679 C C . LYS A 1 87 ? -12.945 18.177 13.467 1.00 94.12 87 LYS A C 1
ATOM 681 O O . LYS A 1 87 ? -13.543 19.013 14.142 1.00 94.12 87 LYS A O 1
ATOM 686 N N . ALA A 1 88 ? -13.515 17.055 13.034 1.00 90.94 88 ALA A N 1
ATOM 687 C CA . ALA A 1 88 ? -14.857 16.632 13.417 1.00 90.94 88 ALA A CA 1
ATOM 688 C C . ALA A 1 88 ? -14.897 15.950 14.799 1.00 90.94 88 ALA A C 1
ATOM 690 O O . ALA A 1 88 ? -15.985 15.761 15.342 1.00 90.94 88 ALA A O 1
ATOM 691 N N . GLY A 1 89 ? -13.738 15.600 15.371 1.00 90.56 89 GLY A N 1
ATOM 692 C CA . GLY A 1 89 ? -13.626 14.868 16.631 1.00 90.56 89 GLY A CA 1
ATOM 693 C C . GLY A 1 89 ? -14.052 13.399 16.536 1.00 90.56 89 GLY A C 1
ATOM 694 O O . GLY A 1 89 ? -14.455 12.828 17.550 1.00 90.56 89 GLY A O 1
ATOM 695 N N . ASP A 1 90 ? -14.008 12.786 15.345 1.00 89.94 90 ASP A N 1
ATOM 696 C CA . ASP A 1 90 ? -14.363 11.371 15.155 1.00 89.94 90 ASP A CA 1
ATOM 697 C C . ASP A 1 90 ? -13.125 10.468 15.242 1.00 89.94 90 ASP A C 1
ATOM 699 O O . ASP A 1 90 ? -12.548 10.061 14.231 1.00 89.94 90 ASP A O 1
ATOM 703 N N . SER A 1 91 ? -12.747 10.120 16.473 1.00 89.88 91 SER A N 1
ATOM 704 C CA . SER A 1 91 ? -11.593 9.254 16.754 1.00 89.88 91 SER A CA 1
ATOM 705 C C . SER A 1 91 ? -11.739 7.827 16.213 1.00 89.88 91 SER A C 1
ATOM 707 O O . SER A 1 91 ? -10.745 7.144 15.986 1.00 89.88 91 SER A O 1
ATOM 709 N N . ALA A 1 92 ? -12.970 7.353 15.988 1.00 89.06 92 ALA A N 1
ATOM 710 C CA . ALA A 1 92 ? -13.203 6.014 15.447 1.00 89.06 92 ALA A CA 1
ATOM 711 C C . ALA A 1 92 ? -12.937 5.949 13.936 1.00 89.06 92 ALA A C 1
ATOM 713 O O . ALA A 1 92 ? -12.556 4.897 13.423 1.00 89.06 92 ALA A O 1
ATOM 714 N N . LEU A 1 93 ? -13.173 7.053 13.222 1.00 88.75 93 LEU A N 1
ATOM 715 C CA . LEU A 1 93 ? -12.841 7.172 11.805 1.00 88.75 93 LEU A CA 1
ATOM 716 C C . LEU A 1 93 ? -11.326 7.328 11.617 1.00 88.75 93 LEU A C 1
ATOM 718 O O . LEU A 1 93 ? -10.762 6.690 10.733 1.00 88.75 93 LEU A O 1
ATOM 722 N N . GLU A 1 94 ? -10.681 8.124 12.470 1.00 91.38 94 GLU A N 1
ATOM 723 C CA . GLU A 1 94 ? -9.225 8.313 12.491 1.00 91.38 94 GLU A CA 1
ATOM 724 C C . GLU A 1 94 ? -8.479 6.977 12.643 1.00 91.38 94 GLU A C 1
ATOM 726 O O . GLU A 1 94 ? -7.734 6.594 11.742 1.00 91.38 94 GLU A O 1
ATOM 731 N N . ASP A 1 95 ? -8.775 6.202 13.693 1.00 91.69 95 ASP A N 1
ATOM 732 C CA . ASP A 1 95 ? -8.120 4.909 13.963 1.00 91.69 95 ASP A CA 1
ATOM 733 C C . ASP A 1 95 ? -8.249 3.923 12.789 1.00 91.69 95 ASP A C 1
ATOM 735 O O . ASP A 1 95 ? -7.303 3.232 12.403 1.00 91.69 95 ASP A O 1
ATOM 739 N N . VAL A 1 96 ? -9.421 3.886 12.153 1.00 90.62 96 VAL A N 1
ATOM 740 C CA . VAL A 1 96 ? -9.674 3.037 10.984 1.00 90.62 96 VAL A CA 1
ATOM 741 C C . VAL A 1 96 ? -8.831 3.459 9.779 1.00 90.62 96 VAL A C 1
ATOM 743 O O . VAL A 1 96 ? -8.296 2.596 9.074 1.00 90.62 96 VAL A O 1
ATOM 746 N N . ILE A 1 97 ? -8.723 4.764 9.515 1.00 91.31 97 ILE A N 1
ATOM 747 C CA . ILE A 1 97 ? -7.945 5.284 8.385 1.00 91.31 97 ILE A CA 1
ATOM 748 C C . ILE A 1 97 ? -6.453 5.034 8.616 1.00 91.31 97 ILE A C 1
ATOM 750 O O . ILE A 1 97 ? -5.771 4.540 7.714 1.00 91.31 97 ILE A O 1
ATOM 754 N N . GLU A 1 98 ? -5.964 5.311 9.824 1.00 89.94 98 GLU A N 1
ATOM 755 C CA . GLU A 1 98 ? -4.564 5.125 10.209 1.00 89.94 98 GLU A CA 1
ATOM 756 C C . GLU A 1 98 ? -4.132 3.661 10.167 1.00 89.94 98 GLU A C 1
ATOM 758 O O . GLU A 1 98 ? -3.145 3.309 9.511 1.00 89.94 98 GLU A O 1
ATOM 763 N N . SER A 1 99 ? -4.894 2.787 10.824 1.00 87.94 99 SER A N 1
ATOM 764 C CA . SER A 1 99 ? -4.528 1.378 10.971 1.00 87.94 99 SER A CA 1
ATOM 765 C C . SER A 1 99 ? -4.568 0.609 9.651 1.00 87.94 99 SER A C 1
ATOM 767 O O . SER A 1 99 ? -3.714 -0.252 9.414 1.00 87.94 99 SER A O 1
ATOM 769 N N . ARG A 1 100 ? -5.548 0.904 8.785 1.00 87.50 100 ARG A N 1
ATOM 770 C CA . ARG A 1 100 ? -5.815 0.109 7.581 1.00 87.50 100 ARG A CA 1
ATOM 771 C C . ARG A 1 100 ? -5.309 0.748 6.295 1.00 87.50 100 ARG A C 1
ATOM 773 O O . ARG A 1 100 ? -4.681 0.050 5.502 1.00 87.50 100 ARG A O 1
ATOM 780 N N . PHE A 1 101 ? -5.609 2.024 6.063 1.00 90.94 101 PHE A N 1
ATOM 781 C CA . PHE A 1 101 ? -5.384 2.659 4.761 1.00 90.94 101 PHE A CA 1
ATOM 782 C C . PHE A 1 101 ? -4.032 3.359 4.689 1.00 90.94 101 PHE A C 1
ATOM 784 O O . PHE A 1 101 ? -3.267 3.099 3.767 1.00 90.94 101 PHE A O 1
ATOM 791 N N . LEU A 1 102 ? -3.678 4.166 5.692 1.00 90.81 102 LEU A N 1
ATOM 792 C CA . LEU A 1 102 ? -2.408 4.903 5.709 1.00 90.81 102 LEU A CA 1
ATOM 793 C C . LEU A 1 102 ? -1.195 3.969 5.638 1.00 90.81 102 LEU A C 1
ATOM 795 O O . LEU A 1 102 ? -0.272 4.204 4.853 1.00 90.81 102 LEU A O 1
ATOM 799 N N . ARG A 1 103 ? -1.212 2.868 6.398 1.00 86.94 103 ARG A N 1
ATOM 800 C CA . ARG A 1 103 ? -0.139 1.865 6.342 1.00 86.94 103 ARG A CA 1
ATOM 801 C C . ARG A 1 103 ? -0.059 1.175 4.979 1.00 86.94 103 ARG A C 1
ATOM 803 O O . ARG A 1 103 ? 1.039 1.014 4.450 1.00 86.94 103 ARG A O 1
ATOM 810 N N . LYS A 1 104 ? -1.205 0.784 4.414 1.00 88.56 104 LYS A N 1
ATOM 811 C CA . LYS A 1 104 ? -1.285 0.120 3.106 1.00 88.56 104 LYS A CA 1
ATOM 812 C C . LYS A 1 104 ? -0.765 1.029 1.990 1.00 88.56 104 LYS A C 1
ATOM 814 O O . LYS A 1 104 ? 0.126 0.621 1.251 1.00 88.56 104 LYS A O 1
ATOM 819 N N . GLU A 1 105 ? -1.240 2.269 1.923 1.00 90.25 105 GLU A N 1
ATOM 820 C CA . GLU A 1 105 ? -0.845 3.190 0.852 1.00 90.25 105 GLU A CA 1
ATOM 821 C C . GLU A 1 105 ? 0.608 3.653 0.970 1.00 90.25 105 GLU A C 1
ATOM 823 O O . GLU A 1 105 ? 1.303 3.797 -0.035 1.00 90.25 105 GLU A O 1
ATOM 828 N N . THR A 1 106 ? 1.136 3.788 2.190 1.00 90.50 106 THR A N 1
ATOM 829 C CA . THR A 1 106 ? 2.570 4.068 2.376 1.00 90.50 106 THR A CA 1
ATOM 830 C C . THR A 1 106 ? 3.441 2.944 1.797 1.00 90.50 106 THR A C 1
ATOM 832 O O . THR A 1 106 ? 4.470 3.215 1.169 1.00 90.50 106 THR A O 1
ATOM 835 N N . LEU A 1 107 ? 3.021 1.682 1.956 1.00 86.38 107 LEU A N 1
ATOM 836 C CA . LEU A 1 107 ? 3.695 0.534 1.342 1.00 86.38 107 LEU A CA 1
ATOM 837 C C . LEU A 1 107 ? 3.555 0.551 -0.185 1.00 86.38 107 LEU A C 1
ATOM 839 O O . LEU A 1 107 ? 4.550 0.361 -0.881 1.00 86.38 107 LEU A O 1
ATOM 843 N N . HIS A 1 108 ? 2.370 0.857 -0.719 1.00 86.56 108 HIS A N 1
ATOM 844 C CA . HIS A 1 108 ? 2.151 0.958 -2.166 1.00 86.56 108 HIS A CA 1
ATOM 845 C C . HIS A 1 108 ? 3.019 2.032 -2.831 1.00 86.56 108 HIS A C 1
ATOM 847 O O . HIS A 1 108 ? 3.652 1.769 -3.860 1.00 86.56 108 HIS A O 1
ATOM 853 N N . VAL A 1 109 ? 3.117 3.222 -2.228 1.00 89.62 109 VAL A N 1
ATOM 854 C CA . VAL A 1 109 ? 3.965 4.318 -2.727 1.00 89.62 109 VAL A CA 1
ATOM 855 C C . VAL A 1 109 ? 5.435 3.904 -2.746 1.00 89.62 109 VAL A C 1
ATOM 857 O O . VAL A 1 109 ? 6.143 4.177 -3.720 1.00 89.62 109 VAL A O 1
ATOM 860 N N . LYS A 1 110 ? 5.901 3.217 -1.699 1.00 88.00 110 LYS A N 1
ATOM 861 C CA . LYS A 1 110 ? 7.268 2.694 -1.633 1.00 88.00 110 LYS A CA 1
ATOM 862 C C . LYS A 1 110 ? 7.512 1.636 -2.714 1.00 88.00 110 LYS A C 1
ATOM 864 O O . LYS A 1 110 ? 8.468 1.765 -3.476 1.00 88.00 110 LYS A O 1
ATOM 869 N N . ASP A 1 111 ? 6.631 0.649 -2.837 1.00 85.44 111 ASP A N 1
ATOM 870 C CA . ASP A 1 111 ? 6.754 -0.444 -3.808 1.00 85.44 111 ASP A CA 1
ATOM 871 C C . ASP A 1 111 ? 6.719 0.066 -5.257 1.00 85.44 111 ASP A C 1
ATOM 873 O O . ASP A 1 111 ? 7.456 -0.411 -6.128 1.00 85.44 111 ASP A O 1
ATOM 877 N N . MET A 1 112 ? 5.895 1.081 -5.529 1.00 85.69 112 MET A N 1
ATOM 878 C CA . MET A 1 112 ? 5.870 1.769 -6.817 1.00 85.69 112 MET A CA 1
ATOM 879 C C . MET A 1 112 ? 7.142 2.599 -7.051 1.00 85.69 112 MET A C 1
ATOM 881 O O . MET A 1 112 ? 7.687 2.584 -8.156 1.00 85.69 112 MET A O 1
ATOM 885 N N . GLY A 1 113 ? 7.658 3.275 -6.022 1.00 88.06 113 GLY A N 1
ATOM 886 C CA . GLY A 1 113 ? 8.924 4.007 -6.087 1.00 88.06 113 GLY A CA 1
ATOM 887 C C . GLY A 1 113 ? 10.122 3.096 -6.371 1.00 88.06 113 GLY A C 1
ATOM 888 O O . GLY A 1 113 ? 10.984 3.441 -7.184 1.00 88.06 113 GLY A O 1
ATOM 889 N N . ASP A 1 114 ? 10.153 1.912 -5.764 1.00 87.12 114 ASP A N 1
ATOM 890 C CA . ASP A 1 114 ? 11.173 0.894 -6.014 1.00 87.12 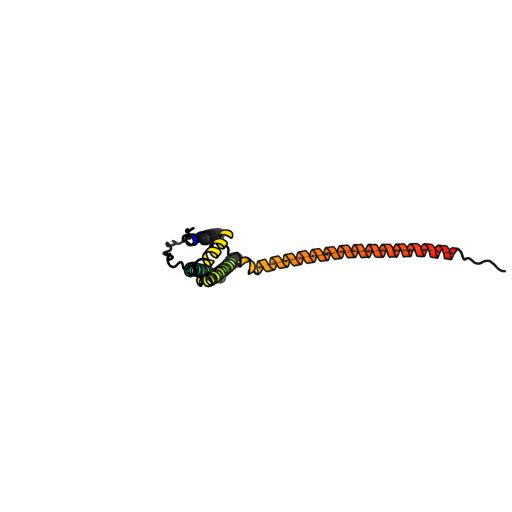114 ASP A CA 1
ATOM 891 C C . ASP A 1 114 ? 11.050 0.324 -7.435 1.00 87.12 114 ASP A C 1
ATOM 893 O O . ASP A 1 114 ? 12.068 0.170 -8.118 1.00 87.12 114 ASP A O 1
ATOM 897 N N . LEU A 1 115 ? 9.825 0.072 -7.926 1.00 84.88 115 LEU A N 1
ATOM 898 C CA . LEU A 1 115 ? 9.631 -0.332 -9.323 1.00 84.88 115 LEU A CA 1
ATOM 899 C C . LEU A 1 115 ? 10.143 0.746 -10.286 1.00 84.88 115 LEU A C 1
ATOM 901 O O . LEU A 1 115 ? 10.871 0.426 -11.225 1.00 84.88 115 LEU A O 1
ATOM 905 N N . LEU A 1 116 ? 9.812 2.017 -10.044 1.00 87.69 116 LEU A N 1
ATOM 906 C CA . LEU A 1 116 ? 10.245 3.127 -10.892 1.00 87.69 116 LEU A CA 1
ATOM 907 C C . LEU A 1 116 ? 11.774 3.204 -10.982 1.00 87.69 116 LEU A C 1
ATOM 909 O O . LEU A 1 116 ? 12.323 3.350 -12.074 1.00 87.69 116 LEU A O 1
ATOM 913 N N . GLN A 1 117 ? 12.477 3.058 -9.856 1.00 88.12 117 GLN A N 1
ATOM 914 C CA . GLN A 1 117 ? 13.943 3.044 -9.840 1.00 88.12 117 GLN A CA 1
ATOM 915 C C . GLN A 1 117 ? 14.519 1.912 -10.696 1.00 88.12 117 GLN A C 1
ATOM 917 O O . GLN A 1 117 ? 15.532 2.104 -11.377 1.00 88.12 117 GLN A O 1
ATOM 922 N N . GLN A 1 118 ? 13.885 0.739 -10.687 1.00 85.06 118 GLN A N 1
ATOM 923 C CA . GLN A 1 118 ? 14.299 -0.370 -11.540 1.00 85.06 118 GLN A CA 1
ATOM 924 C C . GLN A 1 118 ? 14.000 -0.116 -13.014 1.00 85.06 118 GLN A C 1
ATOM 926 O O . GLN A 1 118 ? 14.884 -0.336 -13.844 1.00 85.06 118 GLN A O 1
ATOM 931 N N . CYS A 1 119 ? 12.824 0.426 -13.339 1.00 82.88 119 CYS A N 1
ATOM 932 C CA . CYS A 1 119 ? 12.486 0.844 -14.699 1.00 82.88 119 CYS A CA 1
ATOM 933 C C . CYS A 1 119 ? 13.508 1.853 -15.241 1.00 82.88 119 CYS A C 1
ATOM 935 O O . CYS A 1 119 ? 14.019 1.666 -16.340 1.00 82.88 119 CYS A O 1
ATOM 937 N N . VAL A 1 120 ? 13.890 2.863 -14.450 1.00 85.88 120 VAL A N 1
ATOM 938 C CA . VAL A 1 120 ? 14.906 3.870 -14.821 1.00 85.88 120 VAL A CA 1
ATOM 939 C C . VAL A 1 120 ? 16.310 3.266 -14.948 1.00 85.88 120 VAL A C 1
ATOM 941 O O . VAL A 1 120 ? 17.121 3.701 -15.766 1.00 85.88 120 VAL A O 1
ATOM 944 N N . ARG A 1 121 ? 16.641 2.259 -14.134 1.00 83.38 121 ARG A N 1
ATOM 945 C CA . ARG A 1 121 ? 17.928 1.556 -14.234 1.00 83.38 121 ARG A CA 1
ATOM 946 C C . ARG A 1 121 ? 18.020 0.756 -15.531 1.00 83.38 121 ARG A C 1
ATOM 948 O O . ARG A 1 121 ? 19.072 0.746 -16.166 1.00 83.38 121 ARG A O 1
ATOM 955 N N . ILE A 1 122 ? 16.924 0.102 -15.899 1.00 79.06 122 ILE A N 1
ATOM 956 C CA . ILE A 1 122 ? 16.813 -0.785 -17.055 1.00 79.06 122 ILE A CA 1
ATOM 957 C C . ILE A 1 122 ? 16.630 0.003 -18.358 1.00 79.06 122 ILE A C 1
ATOM 959 O O . ILE A 1 122 ? 17.157 -0.416 -19.384 1.00 79.06 122 ILE A O 1
ATOM 963 N N . SER A 1 123 ? 15.976 1.169 -18.327 1.00 71.50 123 SER A N 1
ATOM 964 C CA . SER A 1 123 ? 15.727 1.999 -19.518 1.00 71.50 123 SER A CA 1
ATOM 965 C C . SER A 1 123 ? 17.005 2.493 -20.212 1.00 71.50 123 SER A C 1
ATOM 967 O O . SER A 1 123 ? 16.969 2.864 -21.382 1.00 71.50 123 SER A O 1
ATOM 969 N N . LYS A 1 124 ? 18.162 2.435 -19.537 1.00 70.31 124 LYS A N 1
ATOM 970 C CA . LYS A 1 124 ? 19.478 2.755 -20.119 1.00 70.31 124 LYS A CA 1
ATOM 971 C C . LYS A 1 124 ? 19.974 1.721 -21.142 1.00 70.31 124 LYS A C 1
ATOM 973 O O . LYS A 1 124 ? 20.877 2.040 -21.911 1.00 70.31 124 LYS A O 1
ATOM 978 N N . GLN A 1 125 ? 19.443 0.493 -21.142 1.00 65.19 125 GLN A N 1
ATOM 979 C CA . GLN A 1 125 ? 19.830 -0.581 -22.067 1.00 65.19 125 GLN A CA 1
ATOM 980 C C . GLN A 1 125 ? 18.589 -1.186 -22.736 1.00 65.19 125 GLN A C 1
ATOM 982 O O . GLN A 1 125 ? 17.700 -1.714 -22.072 1.00 65.19 125 GLN A O 1
ATOM 987 N N . ALA A 1 126 ? 18.531 -1.124 -24.067 1.00 61.56 126 ALA A N 1
ATOM 988 C CA . ALA A 1 126 ? 17.337 -1.496 -24.817 1.00 61.56 126 ALA A CA 1
ATOM 989 C C . ALA A 1 126 ? 16.981 -2.996 -24.698 1.00 61.56 126 ALA A C 1
ATOM 991 O O . ALA A 1 126 ? 17.797 -3.885 -24.952 1.00 61.56 126 ALA A O 1
ATOM 992 N N . GLY A 1 127 ? 15.716 -3.266 -24.360 1.00 68.50 127 GLY A N 1
ATOM 993 C CA . GLY A 1 127 ? 15.004 -4.520 -24.637 1.00 68.50 127 GLY A CA 1
ATOM 994 C C . GLY A 1 127 ? 15.156 -5.652 -23.616 1.00 68.50 127 GLY A C 1
ATOM 995 O O . GLY A 1 127 ? 14.151 -6.163 -23.124 1.00 68.50 127 GLY A O 1
ATOM 996 N N . HIS A 1 128 ? 16.379 -6.075 -23.278 1.00 76.75 128 HIS A N 1
ATOM 997 C CA . HIS A 1 128 ? 16.554 -7.333 -22.529 1.00 76.75 128 HIS A CA 1
ATOM 998 C C . HIS A 1 128 ? 16.204 -7.225 -21.038 1.00 76.75 128 HIS A C 1
ATOM 1000 O O . HIS A 1 128 ? 15.549 -8.111 -20.489 1.00 76.75 128 HIS A O 1
ATOM 1006 N N . GLY A 1 129 ? 16.602 -6.135 -20.377 1.00 78.50 129 GLY A N 1
ATOM 1007 C CA . GLY A 1 129 ? 16.290 -5.939 -18.958 1.00 78.50 129 GLY A CA 1
ATOM 1008 C C . GLY A 1 129 ? 14.794 -5.733 -18.711 1.00 78.50 129 GLY A C 1
ATOM 1009 O O . GLY A 1 129 ? 14.265 -6.212 -17.713 1.00 78.50 129 GLY A O 1
ATOM 1010 N N . LEU A 1 130 ? 14.101 -5.086 -19.653 1.00 78.56 130 LEU A N 1
ATOM 1011 C CA . LEU A 1 130 ? 12.663 -4.842 -19.567 1.00 78.56 130 LEU A CA 1
ATOM 1012 C C . LEU A 1 130 ? 11.872 -6.150 -19.661 1.00 78.56 130 LEU A C 1
ATOM 1014 O O . LEU A 1 130 ? 10.933 -6.358 -18.901 1.00 78.56 130 LEU A O 1
ATOM 1018 N N . TYR A 1 131 ? 12.308 -7.063 -20.532 1.00 80.00 131 TYR A N 1
ATOM 1019 C CA . TYR A 1 131 ? 11.732 -8.401 -20.625 1.00 80.00 131 TYR A CA 1
ATOM 1020 C C . TYR A 1 131 ? 11.890 -9.203 -19.323 1.00 80.00 131 TYR A C 1
ATOM 1022 O O . TYR A 1 131 ? 10.943 -9.853 -18.887 1.00 80.00 131 TYR A O 1
ATOM 1030 N N . HIS A 1 132 ? 13.064 -9.159 -18.680 1.00 81.62 132 HIS A N 1
ATOM 1031 C CA . HIS A 1 132 ? 13.260 -9.846 -17.395 1.00 81.62 132 HIS A CA 1
ATOM 1032 C C . HIS A 1 132 ? 12.405 -9.242 -16.286 1.00 81.62 132 HIS A C 1
ATOM 1034 O O . HIS A 1 132 ? 11.790 -9.989 -15.534 1.00 81.62 132 HIS A O 1
ATOM 1040 N N . LEU A 1 133 ? 12.310 -7.913 -16.223 1.00 80.19 133 LEU A N 1
ATOM 1041 C CA . LEU A 1 133 ? 11.441 -7.229 -15.266 1.00 80.19 133 LEU A CA 1
ATOM 1042 C C . LEU A 1 133 ? 9.975 -7.653 -15.434 1.00 80.19 133 LEU A C 1
ATOM 1044 O O . LEU A 1 133 ? 9.314 -8.025 -14.469 1.00 80.19 133 LEU A O 1
ATOM 1048 N N . ASP A 1 134 ? 9.484 -7.651 -16.669 1.00 79.50 134 ASP A N 1
ATOM 1049 C CA . ASP A 1 134 ? 8.130 -8.081 -17.018 1.00 79.50 134 ASP A CA 1
ATOM 1050 C C . ASP A 1 134 ? 7.893 -9.569 -16.691 1.00 79.50 134 ASP A C 1
ATOM 1052 O O . ASP A 1 134 ? 6.857 -9.942 -16.134 1.00 79.50 134 ASP A O 1
ATOM 1056 N N . LYS A 1 135 ? 8.882 -10.433 -16.944 1.00 82.50 135 LYS A N 1
ATOM 1057 C CA . LYS A 1 135 ? 8.828 -11.852 -16.567 1.00 82.50 135 LYS A CA 1
ATOM 1058 C C . LYS A 1 135 ? 8.709 -12.041 -15.051 1.00 82.50 135 LYS A C 1
ATOM 1060 O O . LYS A 1 135 ? 7.885 -12.845 -14.614 1.00 82.50 135 LYS A O 1
ATOM 1065 N N . GLU A 1 136 ? 9.488 -11.304 -14.263 1.00 81.50 136 GLU A N 1
ATOM 1066 C CA . GLU A 1 136 ? 9.427 -11.348 -12.797 1.00 81.50 136 GLU A CA 1
ATOM 1067 C C . GLU A 1 136 ? 8.090 -10.817 -12.263 1.00 81.50 136 GLU A C 1
ATOM 1069 O O . GLU A 1 136 ? 7.503 -11.416 -11.361 1.00 81.50 136 GLU A O 1
ATOM 1074 N N . LEU A 1 137 ? 7.551 -9.744 -12.848 1.00 79.31 137 LEU A N 1
ATOM 1075 C CA . LEU A 1 137 ? 6.238 -9.216 -12.464 1.00 79.31 137 LEU A CA 1
ATOM 1076 C C . LEU A 1 137 ? 5.115 -10.219 -12.746 1.00 79.31 137 LEU A C 1
ATOM 1078 O O . LEU A 1 137 ? 4.202 -10.362 -11.932 1.00 79.31 137 LEU A O 1
ATOM 1082 N N . ARG A 1 138 ? 5.186 -10.962 -13.856 1.00 79.31 138 ARG A N 1
ATOM 1083 C CA . ARG A 1 138 ? 4.220 -12.036 -14.140 1.00 79.31 138 ARG A CA 1
ATOM 1084 C C . ARG A 1 138 ? 4.350 -13.215 -13.187 1.00 79.31 138 ARG A C 1
ATOM 1086 O O . ARG A 1 138 ? 3.330 -13.768 -12.790 1.00 79.31 138 ARG A O 1
ATOM 1093 N N . ALA A 1 139 ? 5.574 -13.599 -12.831 1.00 80.62 139 ALA A N 1
ATOM 1094 C CA . ALA A 1 139 ? 5.816 -14.698 -11.901 1.00 80.62 139 ALA A CA 1
ATOM 1095 C C . ALA A 1 139 ? 5.296 -14.389 -10.487 1.00 80.62 139 ALA A C 1
ATOM 1097 O O . ALA A 1 139 ? 4.847 -15.294 -9.791 1.00 80.62 139 ALA A O 1
ATOM 1098 N N . ASN A 1 140 ? 5.321 -13.115 -10.088 1.00 75.62 140 ASN A N 1
ATOM 1099 C CA . ASN A 1 140 ? 4.966 -12.666 -8.741 1.00 75.62 140 ASN A CA 1
ATOM 1100 C C . ASN A 1 140 ? 3.599 -11.971 -8.661 1.00 75.62 140 ASN A C 1
ATOM 1102 O O . ASN A 1 140 ? 3.354 -11.181 -7.749 1.00 75.62 140 ASN A O 1
ATOM 1106 N N . ASN A 1 141 ? 2.696 -12.234 -9.609 1.00 71.31 141 ASN A N 1
ATOM 1107 C CA . ASN A 1 141 ? 1.346 -11.667 -9.618 1.00 71.31 141 ASN A CA 1
ATOM 1108 C C . ASN A 1 141 ? 1.326 -10.125 -9.458 1.00 71.31 141 ASN A C 1
ATOM 1110 O O . ASN A 1 141 ? 0.531 -9.568 -8.691 1.00 71.31 141 ASN A O 1
ATOM 1114 N N . GLY A 1 142 ? 2.216 -9.426 -10.165 1.00 66.25 142 GLY A N 1
ATOM 1115 C CA . GLY A 1 142 ? 2.312 -7.964 -10.159 1.00 66.25 142 GLY A CA 1
ATOM 1116 C C . GLY A 1 142 ? 2.933 -7.364 -8.895 1.00 66.25 142 GLY A C 1
ATOM 1117 O O . GLY A 1 142 ? 3.065 -6.144 -8.827 1.00 66.25 142 GLY A O 1
ATOM 1118 N N . VAL A 1 143 ? 3.337 -8.188 -7.919 1.00 69.12 143 VAL A N 1
ATOM 1119 C CA . VAL A 1 143 ? 4.108 -7.744 -6.749 1.00 69.12 143 VAL A CA 1
ATOM 1120 C C . VAL A 1 143 ? 5.573 -7.672 -7.128 1.00 69.12 143 VAL A C 1
ATOM 1122 O O . VAL A 1 143 ? 6.114 -8.584 -7.748 1.00 69.12 143 VAL A O 1
ATOM 1125 N N . VAL A 1 144 ? 6.235 -6.603 -6.710 1.00 68.75 144 VAL A N 1
ATOM 1126 C CA . VAL A 1 144 ? 7.685 -6.482 -6.812 1.00 68.75 144 VAL A CA 1
ATOM 1127 C C . VAL A 1 144 ? 8.356 -7.419 -5.793 1.00 68.75 144 VAL A C 1
ATOM 1129 O O . VAL A 1 144 ? 8.266 -7.171 -4.592 1.00 68.75 144 VAL A O 1
ATOM 1132 N N . PRO A 1 145 ? 9.044 -8.500 -6.214 1.00 63.81 145 PRO A N 1
ATOM 1133 C CA . PRO A 1 145 ? 9.571 -9.510 -5.287 1.00 63.81 145 PRO A CA 1
ATOM 1134 C C . PRO A 1 145 ? 10.652 -8.979 -4.336 1.00 63.81 145 PRO A C 1
ATOM 1136 O O . PRO A 1 145 ? 10.889 -9.564 -3.284 1.00 63.81 145 PRO A O 1
ATOM 1139 N N . TRP A 1 146 ? 11.302 -7.855 -4.658 1.00 68.94 146 TRP A N 1
ATOM 1140 C CA . TRP A 1 146 ? 12.259 -7.214 -3.750 1.00 68.94 146 TRP A CA 1
ATOM 1141 C C . TRP A 1 146 ? 11.623 -6.303 -2.699 1.00 68.94 146 TRP A C 1
ATOM 1143 O O . TRP A 1 146 ? 12.294 -5.984 -1.717 1.00 68.94 146 TRP A O 1
ATOM 1153 N N . ALA A 1 147 ? 10.346 -5.928 -2.839 1.00 62.78 147 ALA A N 1
ATOM 1154 C CA . ALA A 1 147 ? 9.655 -5.134 -1.823 1.00 62.78 147 ALA A CA 1
ATOM 1155 C C . ALA A 1 147 ? 9.629 -5.845 -0.466 1.00 62.78 147 ALA A C 1
ATOM 1157 O O . ALA A 1 147 ? 9.834 -5.213 0.569 1.00 62.78 147 ALA A O 1
ATOM 1158 N N . SER A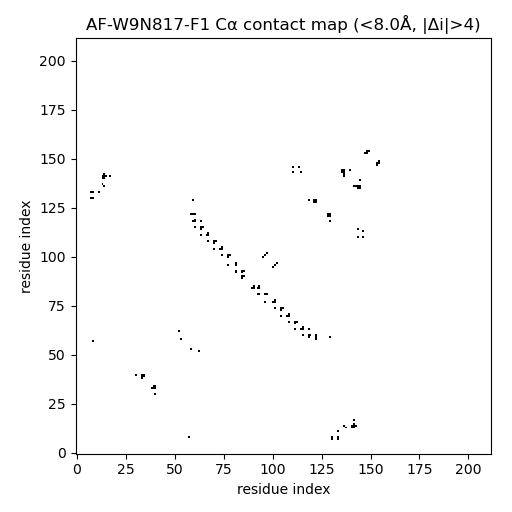 1 148 ? 9.482 -7.177 -0.471 1.00 62.47 148 SER A N 1
ATOM 1159 C CA . SER A 1 148 ? 9.477 -7.983 0.752 1.00 62.47 148 SER A CA 1
ATOM 1160 C C . SER A 1 148 ? 10.820 -8.049 1.469 1.00 62.47 148 SER A C 1
ATOM 1162 O O . SER A 1 148 ? 10.832 -8.315 2.665 1.00 62.47 148 SER A O 1
ATOM 1164 N N . PHE A 1 149 ? 11.941 -7.841 0.770 1.00 64.75 149 PHE A N 1
ATOM 1165 C CA . PHE A 1 149 ? 13.265 -7.862 1.404 1.00 64.75 149 PHE A CA 1
ATOM 1166 C C . PHE A 1 149 ? 13.580 -6.563 2.142 1.00 64.75 149 PHE A C 1
ATOM 1168 O O . PHE A 1 149 ? 14.401 -6.572 3.053 1.00 64.75 149 PHE A O 1
ATOM 1175 N N . ASN A 1 150 ? 12.934 -5.460 1.759 1.00 66.19 150 ASN A N 1
ATOM 1176 C CA . ASN A 1 150 ? 13.152 -4.144 2.353 1.00 66.19 150 ASN A CA 1
ATOM 1177 C C . ASN A 1 150 ? 11.991 -3.725 3.272 1.00 66.19 150 ASN A C 1
ATOM 1179 O O . ASN A 1 150 ? 11.767 -2.535 3.488 1.00 66.19 150 ASN A O 1
ATOM 1183 N N . ASP A 1 151 ? 11.179 -4.682 3.715 1.00 69.12 151 ASP A N 1
ATOM 1184 C CA . ASP A 1 151 ? 10.047 -4.462 4.608 1.00 69.12 151 ASP A CA 1
ATOM 1185 C C . ASP A 1 151 ? 10.503 -4.673 6.066 1.00 69.12 151 ASP A C 1
ATOM 1187 O O . ASP A 1 151 ? 10.864 -5.803 6.428 1.00 69.12 151 ASP A O 1
ATOM 1191 N N . PRO A 1 152 ? 10.537 -3.613 6.902 1.00 68.06 152 PRO A N 1
ATOM 1192 C CA . PRO A 1 152 ? 10.990 -3.730 8.283 1.00 68.06 152 PRO A CA 1
ATOM 1193 C C . PRO A 1 152 ? 10.126 -4.711 9.080 1.00 68.06 152 PRO A C 1
ATOM 1195 O O . PRO A 1 152 ? 10.673 -5.457 9.889 1.00 68.06 152 PRO A O 1
ATOM 1198 N N . ASP A 1 153 ? 8.825 -4.808 8.792 1.00 73.06 153 ASP A N 1
ATOM 1199 C CA . ASP A 1 153 ? 7.909 -5.690 9.520 1.00 73.06 153 ASP A CA 1
ATOM 120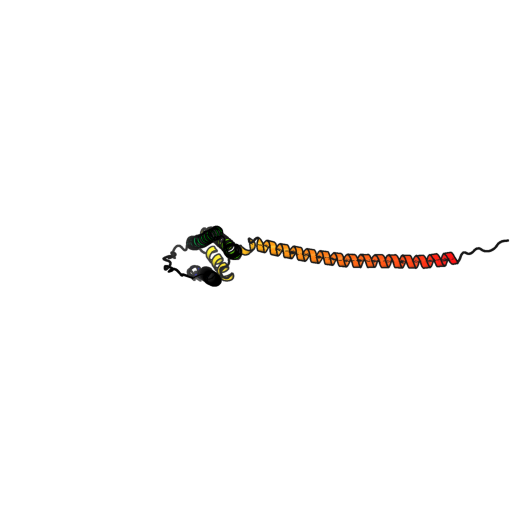0 C C . ASP A 1 153 ? 8.245 -7.170 9.301 1.00 73.06 153 ASP A C 1
ATOM 1202 O O . ASP A 1 153 ? 8.235 -7.972 10.238 1.00 73.06 153 ASP A O 1
ATOM 1206 N N . LYS A 1 154 ? 8.626 -7.534 8.071 1.00 73.00 154 LYS A N 1
ATOM 1207 C CA . LYS A 1 154 ? 9.082 -8.895 7.749 1.00 73.00 154 LYS A CA 1
ATOM 1208 C C . LYS A 1 154 ? 10.434 -9.197 8.373 1.00 73.00 154 LYS A C 1
ATOM 1210 O O . LYS A 1 154 ? 10.647 -10.307 8.858 1.00 73.00 154 LYS A O 1
ATOM 1215 N N . SER A 1 155 ? 11.345 -8.223 8.376 1.00 73.06 155 SER A N 1
ATOM 1216 C CA . SER A 1 155 ? 12.638 -8.386 9.044 1.00 73.06 155 SER A CA 1
ATOM 1217 C C . SER A 1 155 ? 12.463 -8.606 10.552 1.00 73.06 155 SER A C 1
ATOM 1219 O O . SER A 1 155 ? 13.075 -9.515 11.113 1.00 73.06 155 SER A O 1
ATOM 1221 N N . ASP A 1 156 ? 11.536 -7.880 11.178 1.00 77.56 156 ASP A N 1
ATOM 1222 C CA . ASP A 1 156 ? 11.172 -8.023 12.585 1.00 77.56 156 ASP A CA 1
ATOM 1223 C C . ASP A 1 156 ? 10.521 -9.377 12.879 1.00 77.56 156 ASP A C 1
ATOM 1225 O O . ASP A 1 156 ? 10.823 -10.006 13.896 1.00 77.56 156 ASP A O 1
ATOM 1229 N N . GLU A 1 157 ? 9.647 -9.865 11.999 1.00 79.81 157 GLU A N 1
ATOM 1230 C CA . GLU A 1 157 ? 9.031 -11.184 12.145 1.00 79.81 157 GLU A CA 1
ATOM 1231 C C . GLU A 1 157 ? 10.069 -12.312 12.065 1.00 79.81 157 GLU A C 1
ATOM 1233 O O . GLU A 1 157 ? 10.068 -13.220 12.905 1.00 79.81 157 GLU A O 1
ATOM 1238 N N . LEU A 1 158 ? 11.019 -12.215 11.130 1.00 81.38 158 LEU A N 1
ATOM 1239 C CA . LEU A 1 158 ? 12.142 -13.147 11.027 1.00 81.38 158 LEU A CA 1
ATOM 1240 C C . LEU A 1 158 ? 13.034 -13.095 12.274 1.00 81.38 158 LEU A C 1
ATOM 1242 O O . LEU A 1 158 ? 13.363 -14.144 12.830 1.00 81.38 158 LEU A O 1
ATOM 1246 N N . LEU A 1 159 ? 13.375 -11.898 12.762 1.00 83.38 159 LEU A N 1
ATOM 1247 C CA . LEU A 1 159 ? 14.152 -11.723 13.993 1.00 83.38 159 LEU A CA 1
ATOM 1248 C C . LEU A 1 159 ? 13.429 -12.322 15.202 1.00 83.38 159 LEU A C 1
ATOM 1250 O O . LEU A 1 159 ? 14.041 -13.037 15.996 1.00 83.38 159 LEU A O 1
ATOM 1254 N N . ARG A 1 160 ? 12.115 -12.107 15.326 1.00 84.00 160 ARG A N 1
ATOM 1255 C CA . ARG A 1 160 ? 11.291 -12.729 16.375 1.00 84.00 160 ARG A CA 1
ATOM 1256 C C . ARG A 1 160 ? 11.293 -14.250 16.266 1.00 84.00 160 ARG A C 1
ATOM 1258 O O . ARG A 1 160 ? 11.327 -14.917 17.299 1.00 84.00 160 ARG A O 1
ATOM 1265 N N . GLY A 1 161 ? 11.261 -14.797 15.052 1.00 89.44 161 GLY A N 1
ATOM 1266 C CA . GLY A 1 161 ? 11.413 -16.231 14.799 1.00 89.44 161 GLY A CA 1
ATOM 1267 C C . GLY A 1 161 ? 12.751 -16.759 15.316 1.00 89.44 161 GLY A C 1
ATOM 1268 O O . GLY A 1 161 ? 12.777 -17.649 16.164 1.00 89.44 161 GLY A O 1
ATOM 1269 N N . VAL A 1 162 ? 13.852 -16.124 14.908 1.00 89.50 162 VAL A N 1
ATOM 1270 C CA . VAL A 1 162 ? 15.211 -16.485 15.344 1.00 89.50 162 VAL A CA 1
ATOM 1271 C C . VAL A 1 162 ? 15.355 -16.394 16.867 1.00 89.50 162 VAL A C 1
ATOM 1273 O O . VAL A 1 162 ? 15.891 -17.308 17.490 1.00 89.50 162 VAL A O 1
ATOM 1276 N N . VAL A 1 163 ? 14.833 -15.340 17.500 1.00 90.19 163 VAL A N 1
ATOM 1277 C CA . VAL A 1 163 ? 14.863 -15.182 18.965 1.00 90.19 163 VAL A CA 1
ATOM 1278 C C . VAL A 1 163 ? 14.068 -16.287 19.667 1.00 90.19 163 VAL A C 1
ATOM 1280 O O . VAL A 1 163 ? 14.530 -16.818 20.678 1.00 90.19 163 VAL A O 1
ATOM 1283 N N . LYS A 1 164 ? 12.899 -16.677 19.140 1.00 91.88 164 LYS A N 1
ATOM 1284 C CA . LYS A 1 164 ? 12.112 -17.801 19.679 1.00 91.88 164 LYS A CA 1
ATOM 1285 C C . LYS A 1 164 ? 12.872 -19.121 19.573 1.00 91.88 164 LYS A C 1
ATOM 1287 O O . LYS A 1 164 ? 12.871 -19.892 20.534 1.00 91.88 164 LYS A O 1
ATOM 1292 N N . ASP A 1 165 ? 13.535 -19.368 18.449 1.00 92.38 165 ASP A N 1
ATOM 1293 C CA . ASP A 1 165 ? 14.319 -20.586 18.236 1.00 92.38 165 ASP A CA 1
ATOM 1294 C C . ASP A 1 165 ? 15.542 -20.640 19.157 1.00 92.38 165 ASP A C 1
ATOM 1296 O O . ASP A 1 165 ? 15.791 -21.671 19.787 1.00 92.38 165 ASP A O 1
ATOM 1300 N N . LEU A 1 166 ? 16.245 -19.515 19.325 1.00 89.94 166 LEU A N 1
ATOM 1301 C CA . LEU A 1 166 ? 17.345 -19.381 20.284 1.00 89.94 166 LEU A CA 1
ATOM 1302 C C . LEU A 1 166 ? 16.869 -19.588 21.725 1.00 89.94 166 LEU A C 1
ATOM 1304 O O . LEU A 1 166 ? 17.505 -20.321 22.480 1.00 89.94 166 LEU A O 1
ATOM 1308 N N . HIS A 1 167 ? 15.729 -19.006 22.106 1.00 90.25 167 HIS A N 1
ATOM 1309 C CA . HIS A 1 167 ? 15.146 -19.215 23.430 1.00 90.25 167 HIS A CA 1
ATOM 1310 C C . HIS A 1 167 ? 14.798 -20.691 23.660 1.00 90.25 167 HIS A C 1
ATOM 1312 O O . HIS A 1 167 ? 15.138 -21.260 24.695 1.00 90.25 167 HIS A O 1
ATOM 1318 N N . LYS A 1 168 ? 14.182 -21.348 22.672 1.00 90.38 168 LYS A N 1
ATOM 1319 C CA . LYS A 1 168 ? 13.848 -22.776 22.734 1.00 90.38 168 LYS A CA 1
ATOM 1320 C C . LYS A 1 168 ? 15.097 -23.655 22.838 1.00 90.38 168 LYS A C 1
ATOM 1322 O O . LYS A 1 168 ? 15.091 -24.626 23.597 1.00 90.38 168 LYS A O 1
ATOM 1327 N N . ALA A 1 169 ? 16.161 -23.315 22.110 1.00 88.06 169 ALA A N 1
ATOM 1328 C CA . ALA A 1 169 ? 17.448 -23.998 22.195 1.00 88.06 169 ALA A CA 1
ATOM 1329 C C . ALA A 1 169 ? 18.085 -23.829 23.585 1.00 88.06 169 ALA A C 1
ATOM 1331 O O . ALA A 1 169 ? 18.462 -24.826 24.198 1.00 88.06 169 ALA A O 1
ATOM 1332 N N . ALA A 1 170 ? 18.100 -22.607 24.124 1.00 85.81 170 ALA A N 1
ATOM 1333 C CA . ALA A 1 170 ? 18.631 -22.312 25.454 1.00 85.81 170 ALA A CA 1
ATOM 1334 C C . ALA A 1 170 ? 17.846 -23.020 26.574 1.00 85.81 170 ALA A C 1
ATOM 1336 O O . ALA A 1 170 ? 18.439 -23.586 27.490 1.00 85.81 170 ALA A O 1
ATOM 1337 N N . VAL A 1 171 ? 16.511 -23.057 26.489 1.00 85.50 171 VAL A N 1
ATOM 1338 C CA . VAL A 1 171 ? 15.658 -23.784 27.448 1.00 85.50 171 VAL A CA 1
ATOM 1339 C C . VAL A 1 171 ? 15.922 -25.292 27.392 1.00 85.50 171 VAL A C 1
ATOM 1341 O O . VAL A 1 171 ? 15.997 -25.950 28.432 1.00 85.50 171 VAL A O 1
ATOM 1344 N N . LYS A 1 172 ? 16.110 -25.849 26.189 1.00 84.81 172 LYS A N 1
ATOM 1345 C CA . LYS A 1 172 ? 16.456 -27.264 26.008 1.00 84.81 172 LYS A CA 1
ATOM 1346 C C . LYS A 1 172 ? 17.825 -27.591 26.614 1.00 84.81 172 LYS A C 1
ATOM 1348 O O . LYS A 1 172 ? 17.948 -28.585 27.329 1.00 84.81 172 LYS A O 1
ATOM 1353 N N . GLU A 1 173 ? 18.820 -26.737 26.386 1.00 77.75 173 GLU A N 1
ATOM 1354 C CA . GLU A 1 173 ? 20.163 -26.882 26.955 1.00 77.75 173 GLU A CA 1
ATOM 1355 C C . GLU A 1 173 ? 20.149 -26.779 28.490 1.00 77.75 173 GLU A C 1
ATOM 1357 O O . GLU A 1 173 ? 20.736 -27.618 29.174 1.00 77.75 173 GLU A O 1
ATOM 1362 N N . ALA A 1 174 ? 19.394 -25.829 29.052 1.00 75.50 174 ALA A N 1
ATOM 1363 C CA . ALA A 1 174 ? 19.212 -25.695 30.497 1.00 75.50 174 ALA A CA 1
ATOM 1364 C C . ALA A 1 174 ? 18.548 -26.936 31.124 1.00 75.50 174 ALA A C 1
ATOM 1366 O O . ALA A 1 174 ? 18.957 -27.378 32.200 1.00 75.50 174 ALA A O 1
ATOM 1367 N N . SER A 1 175 ? 17.567 -27.540 30.442 1.00 67.81 175 SER A N 1
ATOM 1368 C CA . SER A 1 175 ? 16.940 -28.791 30.885 1.00 67.81 175 SER A CA 1
ATOM 1369 C C . SER A 1 175 ? 17.896 -29.986 30.827 1.00 67.81 175 SER A C 1
ATOM 1371 O O . SER A 1 175 ? 17.837 -30.850 31.698 1.00 67.81 175 SER A O 1
ATOM 1373 N N . GLN A 1 176 ? 18.772 -30.072 29.824 1.00 68.06 176 GLN A N 1
ATOM 1374 C CA . GLN A 1 176 ? 19.770 -31.146 29.747 1.00 68.06 176 GLN A CA 1
ATOM 1375 C C . GLN A 1 176 ? 20.873 -30.978 30.796 1.00 68.06 176 GLN A C 1
ATOM 1377 O O . GLN A 1 176 ? 21.298 -31.964 31.403 1.00 68.06 176 GLN A O 1
ATOM 1382 N N . ASN A 1 177 ? 21.281 -29.740 31.075 1.00 66.88 177 ASN A N 1
ATOM 1383 C CA . ASN A 1 177 ? 22.276 -29.447 32.101 1.00 66.88 177 ASN A CA 1
ATOM 1384 C C . ASN A 1 177 ? 21.748 -29.697 33.518 1.00 66.88 177 ASN A C 1
ATOM 1386 O O . ASN A 1 177 ? 22.479 -30.259 34.329 1.00 66.88 177 ASN A O 1
ATOM 1390 N N . SER A 1 178 ? 20.489 -29.371 33.825 1.00 60.81 178 SER A N 1
ATOM 1391 C CA . SER A 1 178 ? 19.906 -29.663 35.145 1.00 60.81 178 SER A CA 1
ATOM 1392 C C . SER A 1 178 ? 19.782 -31.168 35.409 1.00 60.81 178 SER A C 1
ATOM 1394 O O . SER A 1 178 ? 20.137 -31.629 36.493 1.00 60.81 178 SER A O 1
ATOM 1396 N N . ILE A 1 179 ? 19.392 -31.956 34.402 1.00 59.25 179 ILE A N 1
ATOM 1397 C CA . ILE A 1 179 ? 19.386 -33.428 34.478 1.00 59.25 179 ILE A CA 1
ATOM 1398 C C . ILE A 1 179 ? 20.817 -33.968 34.649 1.00 59.25 179 ILE A C 1
ATOM 1400 O O . ILE A 1 179 ? 21.054 -34.866 35.460 1.00 59.25 179 ILE A O 1
ATOM 1404 N N . GLY A 1 180 ? 21.791 -33.396 33.935 1.00 58.03 180 GLY A N 1
ATOM 1405 C CA . GLY A 1 180 ? 23.203 -33.766 34.053 1.00 58.03 180 GLY A CA 1
ATOM 1406 C C . GLY A 1 180 ? 23.815 -33.445 35.422 1.00 58.03 180 GLY A C 1
ATOM 1407 O O . GLY A 1 180 ? 24.596 -34.243 35.941 1.00 58.03 180 GLY A O 1
ATOM 1408 N N . VAL A 1 181 ? 23.456 -32.310 36.030 1.00 59.16 181 VAL A N 1
ATOM 1409 C CA . VAL A 1 181 ? 23.906 -31.917 37.378 1.00 59.16 181 VAL A CA 1
ATOM 1410 C C . VAL A 1 181 ? 23.267 -32.811 38.441 1.00 59.16 181 VAL A C 1
ATOM 1412 O O . VAL A 1 181 ? 23.989 -33.367 39.265 1.00 59.16 181 VAL A O 1
ATOM 1415 N N . LEU A 1 182 ? 21.954 -33.057 38.367 1.00 53.31 182 LEU A N 1
ATOM 1416 C CA . LEU A 1 182 ? 21.255 -33.955 39.297 1.00 53.31 182 LEU A CA 1
ATOM 1417 C C . LEU A 1 182 ? 21.797 -35.391 39.240 1.00 53.31 182 LEU A C 1
ATOM 1419 O O . LEU A 1 182 ? 21.968 -36.028 40.278 1.00 53.31 182 LEU A O 1
ATOM 1423 N N . SER A 1 183 ? 22.129 -35.896 38.047 1.00 56.22 183 SER A N 1
ATOM 1424 C CA . SER A 1 183 ? 22.753 -37.216 37.896 1.00 56.22 183 SER A CA 1
ATOM 1425 C C . SER A 1 183 ? 24.144 -37.287 38.537 1.00 56.22 183 SER A C 1
ATOM 1427 O O . SER A 1 183 ? 24.498 -38.326 39.100 1.00 56.22 183 SER A O 1
ATOM 1429 N N . LYS A 1 184 ? 24.942 -36.214 38.453 1.00 62.12 184 LYS A N 1
ATOM 1430 C CA . LYS A 1 184 ? 26.282 -36.154 39.059 1.00 62.12 184 LYS A CA 1
ATOM 1431 C C . LYS A 1 184 ? 26.210 -36.032 40.580 1.00 62.12 184 LYS A C 1
ATOM 1433 O O . LYS A 1 184 ? 26.965 -36.718 41.268 1.00 62.12 184 LYS A O 1
ATOM 1438 N N . ASP A 1 185 ? 25.277 -35.236 41.099 1.00 66.50 185 ASP A N 1
ATOM 1439 C CA . ASP A 1 185 ? 25.063 -35.087 42.542 1.00 66.50 185 ASP A CA 1
ATOM 1440 C C . ASP A 1 185 ? 24.510 -36.363 43.180 1.00 66.50 185 ASP A C 1
ATOM 1442 O O . ASP A 1 185 ? 24.991 -36.775 44.235 1.00 66.50 185 ASP A O 1
ATOM 1446 N N . LEU A 1 186 ? 23.578 -37.061 42.523 1.00 65.00 186 LEU A N 1
ATOM 1447 C CA . LEU A 1 186 ? 23.103 -38.366 42.995 1.00 65.00 186 LEU A CA 1
ATOM 1448 C C . LEU A 1 186 ? 24.223 -39.414 43.004 1.00 65.00 186 LEU A C 1
ATOM 1450 O O . LEU A 1 186 ? 24.347 -40.163 43.973 1.00 65.00 186 LEU A O 1
ATOM 1454 N N . GLY A 1 187 ? 25.075 -39.439 41.974 1.00 67.94 187 GLY A N 1
ATOM 1455 C CA . GLY A 1 187 ? 26.252 -40.313 41.940 1.00 67.94 187 GLY A CA 1
ATOM 1456 C C . GLY A 1 187 ? 27.245 -40.001 43.065 1.00 67.94 187 GLY A C 1
ATOM 1457 O O . GLY A 1 187 ? 27.680 -40.903 43.779 1.00 67.94 187 GLY A O 1
ATOM 1458 N N . SER A 1 188 ? 27.549 -38.718 43.275 1.00 69.88 188 SER A N 1
ATOM 1459 C CA . SER A 1 188 ? 28.390 -38.219 44.373 1.00 69.88 188 SER A CA 1
ATOM 1460 C C . SER A 1 188 ? 27.848 -38.627 45.748 1.00 69.88 188 SER A C 1
ATOM 1462 O O . SER A 1 188 ? 28.574 -39.204 46.561 1.00 69.88 188 SER A O 1
ATOM 1464 N N . LEU A 1 189 ? 26.555 -38.399 45.998 1.00 73.44 189 LEU A N 1
ATOM 1465 C CA . LEU A 1 189 ? 25.898 -38.743 47.260 1.00 73.44 189 LEU A CA 1
ATOM 1466 C C . LEU A 1 189 ? 25.862 -40.256 47.498 1.00 73.44 189 LEU A C 1
ATOM 1468 O O . LEU A 1 189 ? 26.101 -40.695 48.624 1.00 73.44 189 LEU A O 1
ATOM 1472 N N . PHE A 1 190 ? 25.637 -41.058 46.453 1.00 74.88 190 PHE A N 1
ATOM 1473 C CA . PHE A 1 190 ? 25.684 -42.518 46.534 1.00 74.88 190 PHE A CA 1
ATOM 1474 C C . PHE A 1 190 ? 27.085 -43.029 46.902 1.00 74.88 190 PHE A C 1
ATOM 1476 O O . PHE A 1 190 ? 27.225 -43.832 47.827 1.00 74.88 190 PHE A O 1
ATOM 1483 N N . PHE A 1 191 ? 28.137 -42.516 46.256 1.00 70.62 191 PHE A N 1
ATOM 1484 C CA . PHE A 1 191 ? 29.519 -42.865 46.604 1.00 70.62 191 PHE A CA 1
ATOM 1485 C C . PHE A 1 191 ? 29.893 -42.413 48.022 1.00 70.62 191 PHE A C 1
ATOM 1487 O O . PHE A 1 191 ? 30.562 -43.152 48.747 1.00 70.62 191 PHE A O 1
ATOM 1494 N N . ARG A 1 192 ? 29.424 -41.238 48.461 1.00 71.00 192 ARG A N 1
ATOM 1495 C CA . ARG A 1 192 ? 29.657 -40.738 49.826 1.00 71.00 192 ARG A CA 1
ATOM 1496 C C . ARG A 1 192 ? 28.942 -41.591 50.877 1.00 71.00 192 ARG A C 1
ATOM 1498 O O . ARG A 1 192 ? 29.522 -41.870 51.924 1.00 71.00 192 ARG A O 1
ATOM 1505 N N . TRP A 1 193 ? 27.727 -42.054 50.583 1.00 75.50 193 TRP A N 1
ATOM 1506 C CA . TRP A 1 193 ? 26.984 -42.997 51.423 1.00 75.50 193 TRP A CA 1
ATOM 1507 C C . TRP A 1 193 ? 27.673 -44.365 51.510 1.00 75.50 193 TRP A C 1
ATOM 1509 O O . TRP A 1 193 ? 27.817 -44.911 52.606 1.00 75.50 193 TRP A O 1
ATOM 1519 N N . LEU A 1 194 ? 28.159 -44.893 50.383 1.00 73.88 194 LEU A N 1
ATOM 1520 C CA . LEU A 1 194 ? 28.881 -46.166 50.339 1.00 73.88 194 LEU A CA 1
ATOM 1521 C C . LEU A 1 194 ? 30.186 -46.096 51.148 1.00 73.88 194 LEU A C 1
ATOM 1523 O O . LEU A 1 194 ? 30.497 -47.003 51.921 1.00 73.88 194 LEU A O 1
ATOM 1527 N N . ASN A 1 195 ? 30.914 -44.984 51.034 1.00 70.81 195 ASN A N 1
ATOM 1528 C CA . ASN A 1 195 ? 32.148 -44.763 51.784 1.00 70.81 195 ASN A CA 1
ATOM 1529 C C . ASN A 1 195 ? 31.882 -44.578 53.292 1.00 70.81 195 ASN A C 1
ATOM 1531 O O . ASN A 1 195 ? 32.614 -45.120 54.119 1.00 70.81 195 ASN A O 1
ATOM 1535 N N . TRP A 1 196 ? 30.790 -43.902 53.674 1.00 73.88 196 TRP A N 1
ATOM 1536 C CA . TRP A 1 196 ? 30.356 -43.798 55.076 1.00 73.88 196 TRP A CA 1
ATOM 1537 C C . TRP A 1 196 ? 29.987 -45.160 55.682 1.00 73.88 196 TRP A C 1
ATOM 1539 O O . TRP A 1 196 ? 30.390 -45.468 56.805 1.00 73.88 196 TRP A O 1
ATOM 1549 N N . LYS A 1 197 ? 29.282 -46.014 54.930 1.00 66.44 197 LYS A N 1
ATOM 1550 C CA . LYS A 1 197 ? 28.987 -47.398 55.336 1.00 66.44 197 LYS A CA 1
ATOM 1551 C C . LYS A 1 197 ? 30.270 -48.202 55.569 1.00 66.44 197 LYS A C 1
ATOM 1553 O O . LYS A 1 197 ? 30.368 -48.901 56.573 1.00 66.44 197 LYS A O 1
ATOM 1558 N N . HIS A 1 198 ? 31.253 -48.074 54.680 1.00 61.22 198 HIS A N 1
ATOM 1559 C CA . HIS A 1 198 ? 32.514 -48.812 54.773 1.00 61.22 198 HIS A CA 1
ATOM 1560 C C . HIS A 1 198 ? 33.400 -48.331 55.938 1.00 61.22 198 HIS A C 1
ATOM 1562 O O . HIS A 1 198 ? 33.937 -49.139 56.691 1.00 61.22 198 HIS A O 1
ATOM 1568 N N . THR A 1 199 ? 33.507 -47.016 56.144 1.00 61.16 199 THR A N 1
ATOM 1569 C CA . THR A 1 199 ? 34.268 -46.427 57.264 1.00 61.16 199 THR A CA 1
ATOM 1570 C C . THR A 1 199 ? 33.610 -46.681 58.622 1.00 61.16 199 THR A C 1
ATOM 1572 O O . THR A 1 199 ? 34.309 -46.976 59.590 1.00 61.16 199 THR A O 1
ATOM 1575 N N . SER A 1 200 ? 32.275 -46.670 58.693 1.00 58.28 200 SER A N 1
ATOM 1576 C CA . SER A 1 200 ? 31.538 -47.017 59.920 1.00 58.28 200 SER A CA 1
ATOM 1577 C C . SER A 1 200 ? 31.674 -48.500 60.287 1.00 58.28 200 SER A C 1
ATOM 1579 O O . SER A 1 200 ? 31.751 -48.823 61.468 1.00 58.28 200 SER A O 1
ATOM 1581 N N . PHE A 1 201 ? 31.767 -49.397 59.296 1.00 53.84 201 PHE A N 1
ATOM 1582 C CA . PHE A 1 201 ? 31.993 -50.832 59.523 1.00 53.84 201 PHE A CA 1
ATOM 1583 C C . PHE A 1 201 ? 33.416 -51.127 60.034 1.00 53.84 201 PHE A C 1
ATOM 1585 O O . PHE A 1 201 ? 33.604 -51.988 60.893 1.00 53.84 201 PHE A O 1
ATOM 1592 N N . ILE A 1 202 ? 34.417 -50.370 59.569 1.00 55.59 202 ILE A N 1
ATOM 1593 C CA . ILE A 1 202 ? 35.807 -50.498 60.039 1.00 55.59 202 ILE A CA 1
ATOM 1594 C C . ILE A 1 202 ? 35.978 -49.903 61.447 1.00 55.59 202 ILE A C 1
ATOM 1596 O O . ILE A 1 202 ? 36.664 -50.496 62.278 1.00 55.59 202 ILE A O 1
ATOM 1600 N N . SER A 1 203 ? 35.304 -48.791 61.769 1.00 51.88 203 SER A N 1
ATOM 1601 C CA . SER A 1 203 ? 35.376 -48.183 63.108 1.00 51.88 203 SER A CA 1
ATOM 1602 C C . SER A 1 203 ? 34.726 -49.037 64.208 1.00 51.88 203 SER A C 1
ATOM 1604 O O . SER A 1 203 ? 35.083 -48.880 65.373 1.00 51.88 203 SER A O 1
ATOM 1606 N N . SER A 1 204 ? 33.807 -49.951 63.870 1.00 52.59 204 SER A N 1
ATOM 1607 C CA . SER A 1 204 ? 33.223 -50.906 64.826 1.00 52.59 204 SER A CA 1
ATOM 1608 C C . SER A 1 204 ? 34.082 -52.150 65.101 1.00 52.59 204 SER A C 1
ATOM 1610 O O . SER A 1 204 ? 33.739 -52.923 65.991 1.00 52.59 204 SER A O 1
ATOM 1612 N N . MET A 1 205 ? 35.191 -52.358 64.376 1.00 50.47 205 MET A N 1
ATOM 1613 C CA . MET A 1 205 ? 36.102 -53.500 64.580 1.00 50.47 205 MET A CA 1
ATOM 1614 C C . MET A 1 205 ? 37.358 -53.175 65.404 1.00 50.47 205 MET A C 1
ATOM 1616 O O . MET A 1 205 ? 38.211 -54.042 65.571 1.00 50.47 205 MET A O 1
ATOM 1620 N N . VAL A 1 206 ? 37.469 -51.972 65.976 1.00 55.72 206 VAL A N 1
ATOM 1621 C CA . VAL A 1 206 ? 38.534 -51.646 66.939 1.00 55.72 206 VAL A CA 1
ATOM 1622 C C . VAL A 1 206 ? 37.898 -51.177 68.247 1.00 55.72 206 VAL A C 1
ATOM 1624 O O . VAL A 1 206 ? 37.807 -49.987 68.528 1.00 55.72 206 VAL A O 1
ATOM 1627 N N . PHE A 1 207 ? 37.431 -52.143 69.043 1.00 42.28 207 PHE A N 1
ATOM 1628 C CA . PHE A 1 207 ? 37.287 -51.989 70.493 1.00 42.28 207 PHE A CA 1
ATOM 1629 C C . PHE A 1 207 ? 38.453 -52.735 71.171 1.00 42.28 207 PHE A C 1
ATOM 1631 O O . PHE A 1 207 ? 38.913 -53.750 70.642 1.00 42.28 207 PHE A O 1
ATOM 1638 N N . PRO A 1 208 ? 38.987 -52.203 72.282 1.00 47.31 208 PRO A N 1
ATOM 1639 C CA . PRO A 1 208 ? 40.336 -52.467 72.750 1.00 47.31 208 PRO A CA 1
ATOM 1640 C C . PRO A 1 208 ? 40.450 -53.813 73.467 1.00 47.31 208 PRO A C 1
ATOM 1642 O O . PRO A 1 208 ? 39.597 -54.193 74.270 1.00 47.31 208 PRO A O 1
ATOM 1645 N N . THR A 1 209 ? 41.556 -54.505 73.209 1.00 52.59 209 THR A N 1
ATOM 1646 C CA . THR A 1 209 ? 42.015 -55.639 74.009 1.00 52.59 209 THR A CA 1
ATOM 1647 C C . THR A 1 209 ? 42.359 -55.148 75.415 1.00 52.59 209 THR A C 1
ATOM 1649 O O . THR A 1 209 ? 43.227 -54.292 75.583 1.00 52.59 209 TH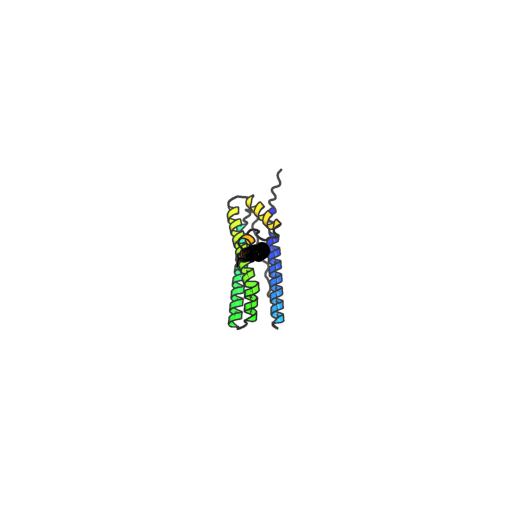R A O 1
ATOM 1652 N N . LEU A 1 210 ? 41.654 -55.692 76.411 1.00 43.41 210 LEU A N 1
ATOM 1653 C CA . LEU A 1 210 ? 41.939 -55.566 77.840 1.00 43.41 210 LEU A CA 1
ATOM 1654 C C . LEU A 1 210 ? 43.427 -55.805 78.152 1.00 43.41 210 LEU A C 1
ATOM 1656 O O . LEU A 1 210 ? 43.970 -56.847 77.784 1.00 43.41 210 LEU A O 1
ATOM 1660 N N . GLN A 1 211 ? 44.018 -54.933 78.969 1.00 43.78 211 GLN A N 1
ATOM 1661 C CA . GLN A 1 211 ? 45.049 -55.330 79.927 1.00 43.78 211 GLN A CA 1
ATOM 1662 C C . GLN A 1 211 ? 44.872 -54.565 81.249 1.00 43.78 211 GLN A C 1
ATOM 1664 O O . GLN A 1 211 ? 45.079 -53.356 81.287 1.00 43.78 211 GLN A O 1
ATOM 1669 N N . ILE A 1 212 ? 44.571 -55.366 82.285 1.00 39.88 212 ILE A N 1
ATOM 1670 C CA . ILE A 1 212 ? 44.671 -55.157 83.747 1.00 39.88 212 ILE A CA 1
ATOM 1671 C C . ILE A 1 212 ? 43.604 -54.262 84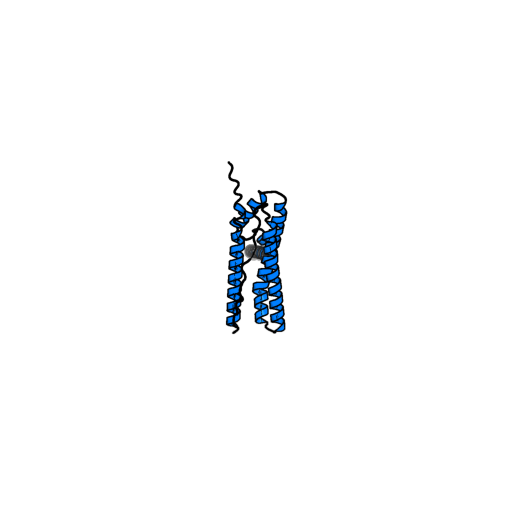.386 1.00 39.88 212 ILE A C 1
ATOM 1673 O O . ILE A 1 212 ? 43.633 -53.030 84.197 1.00 39.88 212 ILE A O 1
#

Secondary structure (DSSP, 8-state):
-----TTSGGG-HHHHHHHHHHHHHHHHHHHHHHHHTT----PPP-PPP-----SSS--SHHHHHHHHHHHHHHHHHHHHHHHHHHHHT-HHHHHHIIIIIIHHHHHHHHHHHHHHHHHHHHTTS-SHHHHHHHHHHHHTTT--TTGGGG-HHHHHHHHHHHHHHHHHHHHHHHHHHHHHHHHHHHHHHHHHHHHHHHHHHHHTT-PPPP--

Radius of gyration: 35.81 Å; Cα contacts (8 Å, |Δi|>4): 85; chains: 1; bounding box: 71×74×119 Å

Nearest PDB structures (foldseek):
  6kh0-assembly1_A  TM=9.206E-01  e=7.440E-04  Penaeus japonicus
  6jps-assembly1_D  TM=8.302E-01  e=1.053E-03  Homo sapiens
  5xhn-assembly1_A  TM=9.044E-01  e=2.369E-03  Aquarana catesbeiana
  5jac-assembly1_A  TM=8.993E-01  e=4.228E-03  Aquarana catesbeiana
  6ke2-assembly1_A  TM=8.327E-01  e=3.354E-03  Homo sapiens

Sequence (212 aa):
MDGTDHRAMKRAPFRDLRSAQEAFADATWLESYLVQRGGRSKPSDIPAPDIEWPDDPVDPVQPVYAALQNEKGILEDLHRLCAAAEKAGDSALEDVIESRFLRKETLHVKDMGDLLQQCVRISKQAGHGLYHLDKELRANNGVVPWASFNDPDKSDELLRGVVKDLHKAAVKEASQNSIGVLSKDLGSLFFRWLNWKHTSFISSMVFPTLQI

pLDDT: mean 76.45, std 15.24, range [35.62, 94.81]

Solvent-accessible surface area (backbone atoms only — not comparable to full-atom values): 12342 Å² total; per-residue (Å²): 144,84,78,82,68,84,60,61,72,82,62,58,53,61,36,55,54,49,51,52,52,52,51,51,52,49,52,53,47,52,49,52,51,38,48,75,74,71,47,81,87,75,89,73,90,77,78,82,81,91,79,81,80,68,76,78,77,75,61,68,48,62,62,46,48,52,52,38,52,51,44,46,50,50,46,51,51,50,51,52,50,40,57,50,26,59,76,70,68,38,65,73,59,33,53,51,42,51,70,56,46,52,55,49,41,54,49,50,40,48,50,38,50,54,48,39,54,49,36,58,63,34,69,79,47,86,67,63,53,55,51,53,51,53,50,49,27,63,75,45,75,42,42,63,81,65,49,66,77,74,32,67,69,54,53,49,51,52,51,52,50,52,50,51,51,51,50,53,50,51,54,51,50,52,54,52,48,51,53,52,50,52,54,50,50,51,50,51,52,51,54,52,51,53,50,50,54,53,52,55,57,56,61,70,72,69,73,83,82,86,81,135